Protein AF-A0A1D6MPK9-F1 (afdb_monomer_lite)

InterPro domains:
  IPR039524 GPI ethanolamine phosphate transferase 3 [PTHR23071] (1-180)

Structure (mmCIF, N/CA/C/O backbone):
data_AF-A0A1D6MPK9-F1
#
_entry.id   AF-A0A1D6MPK9-F1
#
loop_
_atom_site.group_PDB
_atom_site.id
_atom_site.type_symbol
_atom_site.label_atom_id
_atom_site.label_alt_id
_atom_site.label_comp_id
_atom_site.label_asym_id
_atom_site.label_entity_id
_atom_site.label_seq_id
_atom_site.pdbx_PDB_ins_code
_atom_site.Cartn_x
_atom_site.Cartn_y
_atom_site.Cartn_z
_atom_site.occupancy
_atom_site.B_iso_or_equiv
_atom_site.auth_seq_id
_atom_site.auth_comp_id
_atom_site.auth_asym_id
_atom_site.auth_atom_id
_atom_site.pdbx_PDB_model_num
ATOM 1 N N . MET A 1 1 ? -5.244 14.733 10.175 1.00 61.41 1 MET A N 1
ATOM 2 C CA . MET A 1 1 ? -5.428 13.400 9.556 1.00 61.41 1 MET A CA 1
ATOM 3 C C . MET A 1 1 ? -4.307 13.172 8.555 1.00 61.41 1 MET A C 1
ATOM 5 O O . MET A 1 1 ? -3.978 14.115 7.845 1.00 61.41 1 MET A O 1
ATOM 9 N N . GLN A 1 2 ? -3.682 11.992 8.528 1.00 78.06 2 GLN A N 1
ATOM 10 C CA . GLN A 1 2 ? -2.657 11.690 7.521 1.00 78.06 2 GLN A CA 1
ATOM 11 C C . GLN A 1 2 ? -3.339 11.287 6.203 1.00 78.06 2 GLN A C 1
ATOM 13 O O . GLN A 1 2 ? -4.407 10.686 6.231 1.00 78.06 2 GLN A O 1
ATOM 18 N N . GLN A 1 3 ? -2.743 11.601 5.047 1.00 82.75 3 GLN A N 1
ATOM 19 C CA . GLN A 1 3 ? -3.359 11.330 3.733 1.00 82.75 3 GLN A CA 1
ATOM 20 C C . GLN A 1 3 ? -3.691 9.840 3.517 1.00 82.75 3 GLN A C 1
ATOM 22 O O . GLN A 1 3 ? -4.719 9.509 2.936 1.00 82.75 3 GLN A O 1
ATOM 27 N N . LEU A 1 4 ? -2.855 8.944 4.043 1.00 87.94 4 LEU A N 1
ATOM 28 C CA . LEU A 1 4 ? -3.045 7.487 4.014 1.00 87.94 4 LEU A CA 1
ATOM 29 C C . LEU A 1 4 ? -4.292 7.011 4.780 1.00 87.94 4 LEU A C 1
ATOM 31 O O . LEU A 1 4 ? -4.866 5.993 4.408 1.00 87.94 4 LEU A O 1
ATOM 35 N N . ASP A 1 5 ? -4.746 7.747 5.797 1.00 92.00 5 ASP A N 1
ATOM 36 C CA . ASP A 1 5 ? -5.901 7.362 6.624 1.00 92.00 5 ASP A CA 1
ATOM 37 C C . ASP A 1 5 ? -7.235 7.570 5.887 1.00 92.00 5 ASP A C 1
ATOM 39 O O . ASP A 1 5 ? -8.275 7.054 6.303 1.00 92.00 5 ASP A O 1
ATOM 43 N N . PHE A 1 6 ? -7.231 8.353 4.802 1.00 92.25 6 PHE A N 1
ATOM 44 C CA . PHE A 1 6 ? -8.447 8.804 4.125 1.00 92.25 6 PHE A CA 1
ATOM 45 C C . PHE A 1 6 ? -9.256 7.645 3.547 1.00 92.25 6 PHE A C 1
ATOM 47 O O . PHE A 1 6 ? -10.435 7.496 3.869 1.00 92.25 6 PHE A O 1
ATOM 54 N N . ALA A 1 7 ? -8.617 6.804 2.734 1.00 93.06 7 ALA A N 1
ATOM 55 C CA . ALA A 1 7 ? -9.296 5.723 2.030 1.00 93.06 7 ALA A CA 1
ATOM 56 C C . ALA A 1 7 ? -9.914 4.708 3.002 1.00 93.06 7 ALA A C 1
ATOM 58 O O . ALA A 1 7 ? -11.079 4.340 2.847 1.00 93.06 7 ALA A O 1
ATOM 59 N N . VAL A 1 8 ? -9.167 4.305 4.037 1.00 94.12 8 VAL A N 1
ATOM 60 C CA . VAL A 1 8 ? -9.653 3.367 5.061 1.00 94.12 8 VAL A CA 1
ATOM 61 C C . VAL A 1 8 ? -10.798 3.980 5.863 1.00 94.12 8 VAL A C 1
ATOM 63 O O . VAL A 1 8 ? -11.823 3.334 6.056 1.00 94.12 8 VAL A O 1
ATOM 66 N N . THR A 1 9 ? -10.671 5.244 6.278 1.00 94.12 9 THR A N 1
ATOM 67 C CA . THR A 1 9 ? -11.715 5.919 7.065 1.00 94.12 9 THR A CA 1
ATOM 68 C C . THR A 1 9 ? -13.019 6.028 6.283 1.00 94.12 9 THR A C 1
ATOM 70 O O . THR A 1 9 ? -14.068 5.660 6.797 1.00 94.12 9 THR A O 1
ATOM 73 N N . ILE A 1 10 ? -12.973 6.475 5.025 1.00 93.94 10 ILE A N 1
ATOM 74 C CA . ILE A 1 10 ? -14.173 6.565 4.182 1.00 93.94 10 ILE A CA 1
ATOM 75 C C . ILE A 1 10 ? -14.770 5.180 3.920 1.00 93.94 10 ILE A C 1
ATOM 77 O O . ILE A 1 10 ? -15.987 5.027 3.942 1.00 93.94 10 ILE A O 1
ATOM 81 N N . SER A 1 11 ? -13.934 4.159 3.736 1.00 94.06 11 SER A N 1
ATOM 82 C CA . SER A 1 11 ? -14.416 2.790 3.539 1.00 94.06 11 SER A CA 1
ATOM 83 C C . SER A 1 11 ? -15.158 2.262 4.770 1.00 94.06 11 SER A C 1
ATOM 85 O O . SER A 1 11 ? -16.242 1.701 4.629 1.00 94.06 11 SER A O 1
ATOM 87 N N . ALA A 1 12 ? -14.634 2.530 5.974 1.00 92.94 12 ALA A N 1
ATOM 88 C CA . ALA A 1 12 ? -15.299 2.194 7.234 1.00 92.94 12 ALA A CA 1
ATOM 89 C C . ALA A 1 12 ? -16.645 2.921 7.379 1.00 92.94 12 ALA A C 1
ATOM 91 O O . ALA A 1 12 ? -17.632 2.316 7.785 1.00 92.94 12 ALA A O 1
ATOM 92 N N . LEU A 1 13 ? -16.697 4.203 7.006 1.00 91.69 13 LEU A N 1
ATOM 93 C CA . LEU A 1 13 ? -17.911 5.023 7.061 1.00 91.69 13 LEU A CA 1
ATOM 94 C C . LEU A 1 13 ? -18.997 4.564 6.080 1.00 91.69 13 LEU A C 1
ATOM 96 O O . LEU A 1 13 ? -20.182 4.652 6.386 1.00 91.69 13 LEU A O 1
ATOM 100 N N . LEU A 1 14 ? -18.597 4.088 4.901 1.00 91.94 14 LEU A N 1
ATOM 101 C CA . LEU A 1 14 ? -19.507 3.597 3.866 1.00 91.94 14 LEU A CA 1
ATOM 102 C C . LEU A 1 14 ? -19.867 2.111 4.032 1.00 91.94 14 LEU A C 1
ATOM 104 O O . LEU A 1 14 ? -20.702 1.611 3.282 1.00 91.94 14 LEU A O 1
ATOM 108 N N . GLY A 1 15 ? -19.238 1.399 4.973 1.00 89.38 15 GLY A N 1
ATOM 109 C CA . GLY A 1 15 ? -19.436 -0.041 5.161 1.00 89.38 15 GLY A CA 1
ATOM 110 C C . GLY A 1 15 ? -18.925 -0.892 3.993 1.00 89.38 15 GLY A C 1
ATOM 111 O O . GLY A 1 15 ? -19.448 -1.977 3.750 1.00 89.38 15 GLY A O 1
ATOM 112 N N . ILE A 1 16 ? -17.928 -0.402 3.249 1.00 93.75 16 ILE A N 1
ATOM 113 C CA . ILE A 1 16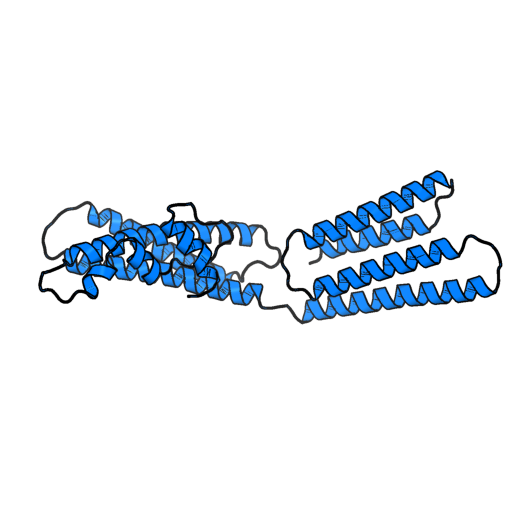 ? -17.320 -1.118 2.118 1.00 93.75 16 ILE A CA 1
ATOM 114 C C . ILE A 1 16 ? -15.974 -1.742 2.523 1.00 93.75 16 ILE A C 1
ATOM 116 O O . ILE A 1 16 ? -15.322 -1.252 3.449 1.00 93.75 16 ILE A O 1
ATOM 120 N N . PRO A 1 17 ? -15.511 -2.803 1.834 1.00 92.88 17 PRO A N 1
ATOM 121 C CA . PRO A 1 17 ? -14.218 -3.417 2.124 1.00 92.88 17 PRO A CA 1
ATOM 122 C C . PRO A 1 17 ? -13.045 -2.439 1.984 1.00 92.88 17 PRO A C 1
ATOM 124 O O . PRO A 1 17 ? -13.020 -1.609 1.072 1.00 92.88 17 PRO A O 1
ATOM 127 N N . PHE A 1 18 ? -12.032 -2.580 2.845 1.00 95.31 18 PHE A N 1
ATOM 128 C CA . PHE A 1 18 ? -10.834 -1.744 2.783 1.00 95.31 18 PHE A CA 1
ATOM 129 C C . PHE A 1 18 ? -10.030 -1.985 1.492 1.00 95.31 18 PHE A C 1
ATOM 131 O O . PHE A 1 18 ? -9.738 -3.139 1.160 1.00 95.31 18 PHE A O 1
ATOM 138 N N . PRO A 1 19 ? -9.627 -0.924 0.762 1.00 93.12 19 PRO A N 1
ATOM 139 C CA . PRO A 1 19 ? -8.850 -1.061 -0.467 1.00 93.12 19 PRO A CA 1
ATOM 140 C C . PRO A 1 19 ? -7.515 -1.754 -0.206 1.00 93.12 19 PRO A C 1
ATOM 142 O O . PRO A 1 19 ? -6.775 -1.319 0.665 1.00 93.12 19 PRO A O 1
ATOM 145 N N . PHE A 1 20 ? -7.163 -2.781 -0.984 1.00 89.25 20 PHE A N 1
ATOM 146 C CA . PHE A 1 20 ? -5.995 -3.646 -0.734 1.00 89.25 20 PHE A CA 1
ATOM 147 C C . PHE A 1 20 ? -4.646 -2.917 -0.556 1.00 89.25 20 PHE A C 1
ATOM 149 O O . PHE A 1 20 ? -3.828 -3.343 0.244 1.00 89.25 20 PHE A O 1
ATOM 156 N N . GLY A 1 21 ? -4.400 -1.821 -1.277 1.00 86.75 21 GLY A N 1
ATOM 157 C CA . GLY A 1 21 ? -3.149 -1.055 -1.161 1.00 86.75 21 GLY A CA 1
ATOM 158 C C . GLY A 1 21 ? -3.137 -0.016 -0.037 1.00 86.75 21 GLY A C 1
ATOM 159 O O . GLY A 1 21 ? -2.195 0.766 0.063 1.00 86.75 21 GLY A O 1
ATOM 160 N N . SER A 1 22 ? -4.202 0.071 0.763 1.00 90.88 22 SER A N 1
ATOM 161 C CA . SER A 1 22 ? -4.277 1.039 1.849 1.00 90.88 22 SER A CA 1
ATOM 162 C C . SER A 1 22 ? -3.575 0.504 3.092 1.00 90.88 22 SER A C 1
ATOM 164 O O . SER A 1 22 ? -3.836 -0.617 3.508 1.00 90.88 22 SER A O 1
ATOM 166 N N . ILE A 1 23 ? -2.698 1.324 3.671 1.00 91.69 23 ILE A N 1
ATOM 167 C CA . ILE A 1 23 ? -1.927 1.018 4.889 1.00 91.69 23 ILE A CA 1
ATOM 168 C C . ILE A 1 23 ? -2.231 2.002 6.030 1.00 91.69 23 ILE A C 1
ATOM 170 O O . ILE A 1 23 ? -1.483 2.107 7.001 1.00 91.69 23 ILE A O 1
ATOM 174 N N . GLY A 1 24 ? -3.277 2.811 5.852 1.00 91.94 24 GLY A N 1
ATOM 175 C CA . GLY A 1 24 ? -3.699 3.816 6.817 1.00 91.94 24 GLY A CA 1
ATOM 176 C C . GLY A 1 24 ? -4.493 3.225 7.974 1.00 91.94 24 GLY A C 1
ATOM 177 O O . GLY A 1 24 ? -4.858 2.048 7.991 1.00 91.94 24 GLY A O 1
ATOM 178 N N . ARG A 1 25 ? -4.815 4.076 8.945 1.00 94.25 25 ARG A N 1
ATOM 179 C CA . ARG A 1 25 ? -5.723 3.721 10.040 1.00 94.25 25 ARG A CA 1
ATOM 180 C C . ARG A 1 25 ? -7.042 4.465 9.923 1.00 94.25 25 ARG A C 1
ATOM 182 O O . ARG A 1 25 ? -7.089 5.587 9.422 1.00 94.25 25 ARG A O 1
ATOM 189 N N . VAL A 1 26 ? -8.115 3.853 10.414 1.00 94.25 26 VAL A N 1
ATOM 190 C CA . VAL A 1 26 ? -9.398 4.548 10.553 1.00 94.25 26 VAL A CA 1
ATOM 191 C C . VAL A 1 26 ? -9.223 5.680 11.561 1.00 94.25 26 VAL A C 1
ATOM 193 O O . VAL A 1 26 ? -8.637 5.490 12.622 1.00 94.25 26 VAL A O 1
ATOM 196 N N . ASN A 1 27 ? -9.687 6.878 11.218 1.00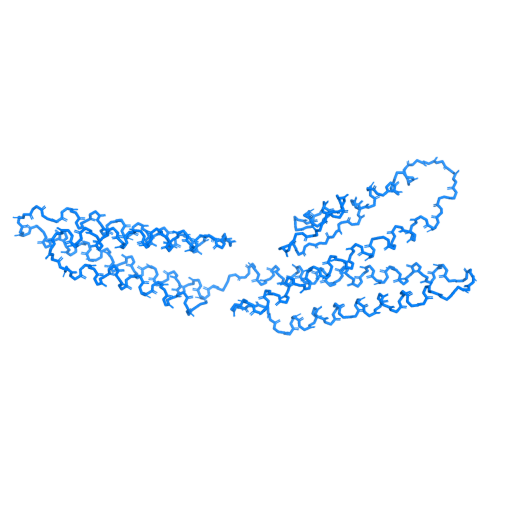 92.62 27 ASN A N 1
ATOM 197 C CA . ASN A 1 27 ? -9.635 8.010 12.132 1.00 92.62 27 ASN A CA 1
ATOM 198 C C . ASN A 1 27 ? -10.757 7.884 13.187 1.00 92.62 27 ASN A C 1
ATOM 200 O O . ASN A 1 27 ? -11.931 7.886 12.800 1.00 92.62 27 ASN A O 1
ATOM 204 N N . PRO A 1 28 ? -10.430 7.833 14.493 1.00 89.62 28 PRO A N 1
ATOM 205 C CA . PRO A 1 28 ? -11.422 7.646 15.550 1.00 89.62 28 PRO A CA 1
ATOM 206 C C . PRO A 1 28 ? -12.417 8.808 15.643 1.00 89.62 28 PRO A C 1
ATOM 208 O O . PRO A 1 28 ? -13.601 8.572 15.859 1.00 89.62 28 PRO A O 1
ATOM 211 N N . GLU A 1 29 ? -11.979 10.052 15.425 1.00 87.56 29 GLU A N 1
ATOM 212 C CA . GLU A 1 29 ? -12.843 11.238 15.516 1.00 87.56 29 GLU A CA 1
ATOM 213 C C . GLU A 1 29 ? -13.891 11.248 14.398 1.00 87.56 29 GLU A C 1
ATOM 215 O O . GLU A 1 29 ? -15.078 11.463 14.640 1.00 87.56 29 GLU A O 1
ATOM 220 N N . LEU A 1 30 ? -13.467 10.961 13.162 1.00 88.06 30 LEU A N 1
ATOM 221 C CA . LEU A 1 30 ? -14.376 10.893 12.013 1.00 88.06 30 LEU A CA 1
ATOM 222 C C . LEU A 1 30 ? -15.337 9.707 12.124 1.00 88.06 30 LEU A C 1
ATOM 224 O O . LEU A 1 30 ? -16.516 9.837 11.799 1.00 88.06 30 LEU A O 1
ATOM 228 N N . TYR A 1 31 ? -14.852 8.569 12.619 1.00 88.00 31 TYR A N 1
ATOM 229 C CA . TYR A 1 31 ? -15.695 7.406 12.860 1.00 88.00 31 TYR A CA 1
ATOM 230 C C . TYR A 1 31 ? -16.736 7.682 13.959 1.00 88.00 31 TYR A C 1
ATOM 232 O O . TYR A 1 31 ? -17.916 7.379 13.778 1.00 88.00 31 TYR A O 1
ATOM 240 N N . ALA A 1 32 ? -16.353 8.354 15.051 1.00 86.19 32 ALA A N 1
ATOM 241 C CA . ALA A 1 32 ? -17.271 8.778 16.112 1.00 86.19 32 ALA A CA 1
ATOM 242 C C . ALA A 1 32 ? -18.358 9.751 15.626 1.00 86.19 32 ALA A C 1
ATOM 244 O O . ALA A 1 32 ? -19.516 9.634 16.032 1.00 86.19 32 ALA A O 1
ATOM 245 N N . LEU A 1 33 ? -18.030 10.671 14.710 1.00 82.88 33 LEU A N 1
ATOM 246 C CA . LEU A 1 33 ? -19.021 11.580 14.118 1.00 82.88 33 LEU A CA 1
ATOM 247 C C . LEU A 1 33 ? -20.133 10.832 13.371 1.00 82.88 33 LEU A C 1
ATOM 249 O O . LEU A 1 33 ? -21.290 11.242 13.429 1.00 82.88 33 LEU A O 1
ATOM 253 N N . SER A 1 34 ? -19.800 9.730 12.701 1.00 76.00 34 SER A N 1
ATOM 254 C CA . SER A 1 34 ? -20.767 8.953 11.915 1.00 76.00 34 SER A CA 1
ATOM 255 C C . SER A 1 34 ? -21.744 8.135 12.750 1.00 76.00 34 SER A C 1
ATOM 257 O O . SER A 1 34 ? -22.883 7.928 12.345 1.00 76.00 34 SER A O 1
ATOM 259 N N . ILE A 1 35 ? -21.317 7.720 13.943 1.00 68.50 35 ILE A N 1
ATOM 260 C CA . ILE A 1 35 ? -22.132 6.923 14.867 1.00 68.50 35 ILE A CA 1
ATOM 261 C C . ILE A 1 35 ? -23.062 7.838 15.693 1.00 68.50 35 ILE A C 1
ATOM 263 O O . ILE A 1 35 ? -23.902 7.365 16.450 1.00 68.50 35 ILE A O 1
ATOM 267 N N . GLY A 1 36 ? -22.968 9.164 15.522 1.00 60.88 36 GLY A N 1
ATOM 268 C CA . GLY A 1 36 ? -23.821 10.137 16.208 1.00 60.88 36 GLY A CA 1
ATOM 269 C C . GLY A 1 36 ? -23.459 10.362 17.680 1.00 60.88 36 GLY A C 1
ATOM 270 O O . GLY A 1 36 ? -24.113 11.162 18.347 1.00 60.88 36 GLY A O 1
ATOM 271 N N . THR A 1 37 ? -22.394 9.730 18.186 1.00 56.81 37 THR A N 1
ATOM 272 C CA . THR A 1 37 ? -21.974 9.817 19.596 1.00 56.81 37 THR A CA 1
ATOM 273 C C . THR A 1 37 ? -21.426 11.200 19.966 1.00 56.81 37 THR A C 1
ATOM 275 O O . THR A 1 37 ? -21.648 11.679 21.076 1.00 56.81 37 THR A O 1
ATOM 278 N N . TRP A 1 38 ? -20.793 11.914 19.025 1.00 48.16 38 TRP A N 1
ATOM 279 C CA . TRP A 1 38 ? -20.211 13.244 19.278 1.00 48.16 38 TRP A CA 1
ATOM 280 C C . TRP A 1 38 ? -21.251 14.367 19.471 1.00 48.16 38 TRP A C 1
ATOM 282 O O . TRP A 1 38 ? -20.975 15.381 20.116 1.00 48.16 38 TRP A O 1
ATOM 292 N N . VAL A 1 39 ? -22.464 14.219 18.923 1.00 45.78 39 VAL A N 1
ATOM 293 C CA . VAL A 1 39 ? -23.503 15.271 18.968 1.00 45.78 39 VAL A CA 1
ATOM 294 C C . VAL A 1 39 ? -24.038 15.490 20.389 1.00 45.78 39 VAL A C 1
ATOM 296 O O . VAL A 1 39 ? -24.446 16.606 20.722 1.00 45.78 39 VAL A O 1
ATOM 299 N N . ASN A 1 40 ? -23.961 14.480 21.258 1.00 47.38 40 ASN A N 1
ATOM 300 C CA . ASN A 1 40 ? -24.426 14.583 22.642 1.00 47.38 40 ASN A CA 1
ATOM 301 C C . ASN A 1 40 ? -23.453 15.331 23.564 1.00 47.38 40 ASN A C 1
ATOM 303 O O . ASN A 1 40 ? -23.883 15.886 24.570 1.00 47.38 40 ASN A O 1
ATOM 307 N N . GLN A 1 41 ? -22.171 15.451 23.207 1.00 46.06 41 GLN A N 1
ATOM 308 C CA . GLN A 1 41 ? -21.186 16.107 24.075 1.00 46.06 41 GLN A CA 1
ATOM 309 C C . GLN A 1 41 ? -21.226 17.645 24.004 1.00 46.06 41 GLN A C 1
ATOM 311 O O . GLN A 1 41 ? -20.725 18.320 24.900 1.00 46.06 41 GLN A O 1
ATOM 316 N N . ARG A 1 42 ? -21.837 18.230 22.959 1.00 44.66 42 ARG A N 1
ATOM 317 C CA . ARG A 1 42 ? -21.867 19.693 22.748 1.00 44.66 42 ARG A CA 1
ATOM 318 C C . ARG A 1 42 ? -23.199 20.361 23.127 1.00 44.66 42 ARG A C 1
ATOM 320 O O . ARG A 1 42 ? -23.278 21.588 23.127 1.00 44.66 42 ARG A O 1
ATOM 327 N N . ARG A 1 43 ? -24.244 19.596 23.466 1.00 40.56 43 ARG A N 1
ATOM 328 C CA . ARG A 1 43 ? -25.538 20.133 23.921 1.00 40.56 43 ARG A CA 1
ATOM 329 C C . ARG A 1 43 ? -25.630 19.979 25.439 1.00 40.56 43 ARG A C 1
ATOM 331 O O . ARG A 1 43 ? -25.954 18.913 25.942 1.00 40.56 43 ARG A O 1
ATOM 338 N N . GLY A 1 44 ? -25.290 21.052 26.155 1.00 44.31 44 GLY A N 1
ATOM 339 C CA . GLY A 1 44 ? -25.309 21.137 27.617 1.00 44.31 44 GLY A CA 1
ATOM 340 C C . GLY A 1 44 ? -26.715 21.050 28.211 1.00 44.31 44 GLY A C 1
ATOM 341 O O . GLY A 1 44 ? -27.261 22.047 28.671 1.00 44.31 44 GLY A O 1
ATOM 342 N N . THR A 1 45 ? -27.296 19.855 28.205 1.00 38.69 45 THR A N 1
ATOM 343 C CA . THR A 1 45 ? -28.542 19.539 28.903 1.00 38.69 45 THR A CA 1
ATOM 344 C C . THR A 1 45 ? -28.386 18.208 29.621 1.00 38.69 45 THR A C 1
ATOM 346 O O . THR A 1 45 ? -28.500 17.146 29.025 1.00 38.69 45 THR A O 1
ATOM 349 N N . ASN A 1 46 ? -28.078 18.323 30.908 1.00 53.88 46 ASN A N 1
ATOM 350 C CA . ASN A 1 46 ? -28.288 17.398 32.019 1.00 53.88 46 ASN A CA 1
ATOM 351 C C . ASN A 1 46 ? -29.059 16.109 31.655 1.00 53.88 46 ASN A C 1
ATOM 353 O O . ASN A 1 46 ? -30.287 16.103 31.680 1.00 53.88 46 ASN A O 1
ATOM 357 N N . ALA A 1 47 ? -28.352 15.015 31.386 1.00 39.78 47 ALA A N 1
ATOM 358 C CA . ALA A 1 47 ? -28.838 13.646 31.561 1.00 39.78 47 ALA A CA 1
ATOM 359 C C . ALA A 1 47 ? -27.652 12.692 31.399 1.00 39.78 47 ALA A C 1
ATOM 361 O O . ALA A 1 47 ? -26.777 12.922 30.571 1.00 39.78 47 ALA A O 1
ATOM 362 N N . CYS A 1 48 ? -27.612 11.631 32.194 1.00 45.72 48 CYS A N 1
ATOM 363 C CA . CYS A 1 48 ? -26.639 10.553 32.107 1.00 45.72 48 CYS A CA 1
ATOM 364 C C . CYS A 1 48 ? -26.683 9.861 30.725 1.00 45.72 48 CYS A C 1
ATOM 366 O O . CYS A 1 48 ? -27.336 8.837 30.571 1.00 45.72 48 CYS A O 1
ATOM 368 N N . THR A 1 49 ? -25.998 10.401 29.718 1.00 50.12 49 THR A N 1
ATOM 369 C CA . THR A 1 49 ? -25.570 9.668 28.512 1.00 50.12 49 THR A CA 1
ATOM 370 C C . THR A 1 49 ? -24.254 8.963 28.857 1.00 50.12 49 THR A C 1
ATOM 372 O O . THR A 1 49 ? -23.186 9.549 28.712 1.00 50.12 49 THR A O 1
ATOM 375 N N . SER A 1 50 ? -24.315 7.985 29.763 1.00 57.25 50 SER A N 1
ATOM 376 C CA . SER A 1 50 ? -24.411 6.539 29.509 1.00 57.25 50 SER A CA 1
ATOM 377 C C . SER A 1 50 ? -23.056 5.998 29.035 1.00 57.25 50 SER A C 1
ATOM 379 O O . SER A 1 50 ? -22.716 5.996 27.859 1.00 57.25 50 SER A O 1
ATOM 381 N N . GLN A 1 51 ? -22.240 5.590 30.012 1.00 60.53 51 GLN A N 1
ATOM 382 C CA . GLN A 1 51 ? -20.996 4.826 29.845 1.00 60.53 51 GLN A CA 1
ATOM 383 C C . GLN A 1 51 ? -21.138 3.702 28.792 1.00 60.53 51 GLN A C 1
ATOM 385 O O . GLN A 1 51 ? -20.197 3.404 28.059 1.00 60.53 51 GLN A O 1
ATOM 390 N N . ASP A 1 52 ? -22.348 3.154 28.670 1.00 66.56 52 ASP A N 1
ATOM 391 C CA . ASP A 1 52 ? -22.731 2.113 27.721 1.00 66.56 52 ASP A CA 1
ATOM 392 C C . ASP A 1 52 ? -22.609 2.556 26.245 1.00 66.56 52 ASP A C 1
ATOM 394 O O . ASP A 1 52 ? -22.213 1.748 25.406 1.00 66.56 52 ASP A O 1
ATOM 398 N N . ASP A 1 53 ? -22.854 3.831 25.908 1.00 75.56 53 ASP A N 1
ATOM 399 C CA . ASP A 1 53 ? -22.701 4.345 24.533 1.00 75.56 53 ASP A CA 1
ATOM 400 C C . ASP A 1 53 ? -21.226 4.450 24.114 1.00 75.56 53 ASP A C 1
ATOM 402 O O . ASP A 1 53 ? -20.877 4.214 22.952 1.00 75.56 53 ASP A O 1
ATOM 406 N N . LEU A 1 54 ? -20.347 4.792 25.064 1.00 77.56 54 LEU A N 1
ATOM 407 C CA . LEU A 1 54 ? -18.904 4.859 24.835 1.00 77.56 54 LEU A CA 1
ATOM 408 C C . LEU A 1 54 ? -18.322 3.454 24.666 1.00 77.56 54 LEU A C 1
ATOM 410 O O . LEU A 1 54 ? -17.578 3.219 23.716 1.00 77.56 54 LEU A O 1
ATOM 414 N N . GLU A 1 55 ? -18.695 2.513 25.534 1.00 77.75 55 GLU A N 1
ATOM 415 C CA . GLU A 1 55 ? -18.280 1.110 25.425 1.00 77.75 55 GLU A CA 1
ATOM 416 C C . GLU A 1 55 ? -18.779 0.475 24.118 1.00 77.75 55 GLU A C 1
ATOM 418 O O . GLU A 1 55 ? -18.013 -0.199 23.425 1.00 77.75 55 GLU A O 1
ATOM 423 N N . ALA A 1 56 ? -20.025 0.751 23.716 1.00 80.88 56 ALA A N 1
ATOM 424 C CA . ALA A 1 56 ? -20.572 0.294 22.439 1.00 80.88 56 ALA A CA 1
ATOM 425 C C . ALA A 1 56 ? -19.818 0.882 21.235 1.00 80.88 56 ALA A C 1
ATOM 427 O O . ALA A 1 56 ? -19.548 0.173 20.260 1.00 80.88 56 ALA A O 1
ATOM 428 N N . TRP A 1 57 ? -19.447 2.165 21.294 1.00 86.00 57 TRP A N 1
ATOM 429 C CA . TRP A 1 57 ? -18.612 2.789 20.269 1.00 86.00 57 TRP A CA 1
ATOM 430 C C . TRP A 1 57 ? -17.215 2.157 20.215 1.00 86.00 57 TRP A C 1
ATOM 432 O O . TRP A 1 57 ? -16.754 1.810 19.126 1.00 86.00 57 TRP A O 1
ATOM 442 N N . MET A 1 58 ? -16.567 1.955 21.368 1.00 85.56 58 MET A N 1
ATOM 443 C CA . MET A 1 58 ? -15.240 1.336 21.464 1.00 85.56 58 MET A CA 1
ATOM 444 C C . MET A 1 58 ? -15.246 -0.087 20.903 1.00 85.56 58 MET A C 1
ATOM 446 O O . MET A 1 58 ? -14.352 -0.432 20.134 1.00 85.56 58 MET A O 1
ATOM 450 N N . GLY A 1 59 ? -16.275 -0.882 21.209 1.00 84.31 59 GLY A N 1
ATOM 451 C CA . GLY A 1 59 ? -16.448 -2.225 20.650 1.00 84.31 59 GLY A CA 1
ATOM 452 C C . GLY A 1 59 ? -16.531 -2.211 19.122 1.00 84.31 59 GLY A C 1
ATOM 453 O O . GLY A 1 59 ? -15.730 -2.857 18.450 1.00 84.31 59 GLY A O 1
ATOM 454 N N . ARG A 1 60 ? -17.421 -1.384 18.556 1.00 88.06 60 ARG A N 1
ATOM 455 C CA . ARG A 1 60 ? -17.557 -1.238 17.093 1.00 88.06 60 ARG A CA 1
ATOM 456 C C . ARG A 1 60 ? -16.285 -0.721 16.433 1.00 88.06 60 ARG A C 1
ATOM 458 O O . ARG A 1 60 ? -15.971 -1.089 15.305 1.00 88.06 60 ARG A O 1
ATOM 465 N N . TYR A 1 61 ? -15.571 0.180 17.098 1.00 90.69 61 TYR A N 1
ATOM 466 C CA . TYR A 1 61 ? -14.321 0.712 16.580 1.00 90.69 61 TYR A CA 1
ATOM 467 C C . TYR A 1 61 ? -13.203 -0.340 16.608 1.00 90.69 61 TYR A C 1
ATOM 469 O O . TYR A 1 61 ? -12.457 -0.454 15.636 1.00 90.69 61 TYR A O 1
ATOM 477 N N . ALA A 1 62 ? -13.128 -1.158 17.661 1.00 90.38 62 ALA A N 1
ATOM 478 C CA . ALA A 1 62 ? -12.190 -2.274 17.755 1.00 90.38 62 ALA A CA 1
ATOM 479 C C . ALA A 1 62 ? -12.433 -3.330 16.661 1.00 90.38 62 ALA A C 1
ATOM 481 O O . ALA A 1 62 ? -11.474 -3.782 16.038 1.00 90.38 62 ALA A O 1
ATOM 482 N N . GLU A 1 63 ? -13.693 -3.657 16.351 1.00 89.94 63 GLU A N 1
ATOM 483 C CA . GLU A 1 63 ? -14.049 -4.550 15.234 1.00 89.94 63 GLU A CA 1
ATOM 484 C C . GLU A 1 63 ? -13.548 -4.007 13.888 1.00 89.94 63 GLU A C 1
ATOM 486 O O . GLU A 1 63 ? -12.909 -4.715 13.105 1.00 89.94 63 GLU A O 1
ATOM 491 N N . VAL A 1 64 ? -13.787 -2.719 13.632 1.00 93.25 64 VAL A N 1
ATOM 492 C CA . VAL A 1 64 ? -13.325 -2.040 12.417 1.00 93.25 64 VAL A CA 1
ATOM 493 C C . VAL A 1 64 ? -11.797 -2.032 12.329 1.00 93.25 64 VAL A C 1
ATOM 495 O O . VAL A 1 64 ? -11.239 -2.295 11.259 1.00 93.25 64 VAL A O 1
ATOM 498 N N . LEU A 1 65 ? -11.105 -1.780 13.443 1.00 93.69 65 LEU A N 1
ATOM 499 C CA . LEU A 1 65 ? -9.646 -1.849 13.504 1.00 93.69 65 LEU A CA 1
ATOM 500 C C . LEU A 1 65 ? -9.121 -3.270 13.284 1.00 93.69 65 LEU A C 1
ATOM 502 O O . LEU A 1 65 ? -8.119 -3.420 12.589 1.00 93.69 65 LEU A O 1
ATOM 506 N N . CYS A 1 66 ? -9.798 -4.302 13.791 1.00 93.31 66 CYS A N 1
ATOM 507 C CA . CYS A 1 66 ? -9.444 -5.699 13.540 1.00 93.31 66 CYS A CA 1
ATOM 508 C C . CYS A 1 66 ? -9.471 -6.013 12.036 1.00 93.31 66 CYS A C 1
ATOM 510 O O . CYS A 1 66 ? -8.498 -6.540 11.489 1.00 93.31 66 CYS A O 1
ATOM 512 N N . VAL A 1 67 ? -10.549 -5.637 11.337 1.00 93.31 67 VAL A N 1
ATOM 513 C CA . VAL A 1 67 ? -10.665 -5.834 9.880 1.00 93.31 67 VAL A CA 1
ATOM 514 C C . VAL A 1 67 ? -9.596 -5.036 9.126 1.00 93.31 67 VAL A C 1
ATOM 516 O O . VAL A 1 67 ? -9.020 -5.538 8.158 1.00 93.31 67 VAL A O 1
ATOM 519 N N . ASN A 1 68 ? -9.285 -3.820 9.585 1.00 95.62 68 ASN A N 1
ATOM 520 C CA . ASN A 1 68 ? -8.237 -2.995 8.991 1.00 95.62 68 ASN A CA 1
ATOM 521 C C . ASN A 1 68 ? -6.860 -3.658 9.140 1.00 95.62 68 ASN A C 1
ATOM 523 O O . ASN A 1 68 ? -6.153 -3.858 8.157 1.00 95.62 68 ASN A O 1
ATOM 527 N N . CYS A 1 69 ? -6.512 -4.091 10.354 1.00 95.31 69 CYS A N 1
ATOM 528 C CA . CYS A 1 69 ? -5.245 -4.767 10.623 1.00 95.31 69 CYS A CA 1
ATOM 529 C C . CYS A 1 69 ? -5.102 -6.052 9.807 1.00 95.31 69 CYS A C 1
ATOM 531 O O . CYS A 1 69 ? -4.026 -6.325 9.281 1.00 95.31 69 CYS A O 1
ATOM 533 N N . TRP A 1 70 ? -6.184 -6.819 9.651 1.00 94.44 70 TRP A N 1
ATOM 534 C CA . TRP A 1 70 ? -6.185 -8.020 8.820 1.00 94.44 70 TRP A CA 1
ATOM 535 C C . TRP A 1 70 ? -5.924 -7.719 7.339 1.00 94.44 70 TRP A C 1
ATOM 537 O O . TRP A 1 70 ? -5.142 -8.417 6.691 1.00 94.44 70 TRP A O 1
ATOM 547 N N . GLN A 1 71 ? -6.540 -6.670 6.789 1.00 95.62 71 GLN A N 1
ATOM 548 C CA . GLN A 1 71 ? -6.268 -6.255 5.414 1.00 95.62 71 GLN A CA 1
ATOM 549 C C . GLN A 1 71 ? -4.799 -5.823 5.257 1.00 95.62 71 GLN A C 1
ATOM 551 O O . GLN A 1 71 ? -4.148 -6.249 4.299 1.00 95.62 71 GLN A O 1
ATOM 556 N N . VAL A 1 72 ? -4.257 -5.064 6.216 1.00 95.44 72 VAL A N 1
ATOM 557 C CA . VAL A 1 72 ? -2.872 -4.574 6.162 1.00 95.44 72 VAL A CA 1
ATOM 558 C C . VAL A 1 72 ? -1.898 -5.741 6.270 1.00 95.44 72 VAL A C 1
ATOM 560 O O . VAL A 1 72 ? -0.946 -5.826 5.502 1.00 95.44 72 VAL A O 1
ATOM 563 N N . LYS A 1 73 ? -2.175 -6.705 7.149 1.00 94.88 73 LYS A N 1
ATOM 564 C CA . LYS A 1 73 ? -1.425 -7.959 7.265 1.00 94.88 73 LYS A CA 1
ATOM 565 C C . LYS A 1 73 ? -1.375 -8.723 5.940 1.00 94.88 73 LYS A C 1
ATOM 567 O O . LYS A 1 73 ? -0.304 -9.153 5.526 1.00 94.88 73 LYS A O 1
ATOM 572 N N . ARG A 1 74 ? -2.503 -8.841 5.233 1.00 94.06 74 ARG A N 1
ATOM 573 C CA . ARG A 1 74 ? -2.535 -9.474 3.903 1.00 94.06 74 ARG A CA 1
ATOM 574 C C . ARG A 1 74 ? -1.702 -8.719 2.878 1.00 94.06 74 ARG A C 1
ATOM 576 O O . ARG A 1 74 ? -1.050 -9.347 2.047 1.00 94.06 74 ARG A O 1
ATOM 583 N N . TYR A 1 75 ? -1.749 -7.390 2.918 1.00 92.00 75 TYR A N 1
ATOM 584 C CA . TYR A 1 75 ? -0.909 -6.558 2.067 1.00 92.00 75 TYR A CA 1
ATOM 585 C C . TYR A 1 75 ? 0.578 -6.797 2.357 1.00 92.00 75 TYR A C 1
ATOM 587 O O . TYR A 1 75 ? 1.339 -7.037 1.424 1.00 92.00 75 TYR A O 1
ATOM 595 N N . ILE A 1 76 ? 0.971 -6.806 3.635 1.00 91.88 76 ILE A N 1
ATOM 596 C CA . ILE A 1 76 ? 2.338 -7.096 4.086 1.00 91.88 76 ILE A CA 1
ATOM 597 C C . ILE A 1 76 ? 2.807 -8.454 3.571 1.00 91.88 76 ILE A C 1
ATOM 599 O O . ILE A 1 76 ? 3.876 -8.536 2.971 1.00 91.88 76 ILE A O 1
ATOM 603 N N . ASP A 1 77 ? 2.014 -9.504 3.775 1.00 91.06 77 ASP A N 1
ATOM 604 C CA . ASP A 1 77 ? 2.382 -10.864 3.379 1.00 91.06 77 ASP A CA 1
ATOM 605 C C . ASP A 1 77 ? 2.606 -10.953 1.872 1.00 91.06 77 ASP A C 1
ATOM 607 O O . ASP A 1 77 ? 3.650 -11.421 1.422 1.00 91.06 77 ASP A O 1
ATOM 611 N N . GLN A 1 78 ? 1.665 -10.421 1.089 1.00 87.88 78 GLN A N 1
ATOM 612 C CA . GLN A 1 78 ? 1.786 -10.388 -0.362 1.00 87.88 78 GLN A CA 1
ATOM 613 C C . GLN A 1 78 ? 3.009 -9.577 -0.802 1.00 87.88 78 GLN A C 1
ATOM 615 O O . GLN A 1 78 ? 3.779 -10.044 -1.636 1.00 87.88 78 GLN A O 1
ATOM 620 N N . TYR A 1 79 ? 3.200 -8.382 -0.237 1.00 85.62 79 TYR A N 1
ATOM 621 C CA . TYR A 1 79 ? 4.313 -7.506 -0.582 1.00 85.62 79 TYR A CA 1
ATOM 622 C C . TYR A 1 79 ? 5.653 -8.157 -0.239 1.00 85.62 79 TYR A C 1
ATOM 624 O O . TYR A 1 79 ? 6.545 -8.166 -1.078 1.00 85.62 79 TYR A O 1
ATOM 632 N N . SER A 1 80 ? 5.792 -8.745 0.949 1.00 86.25 80 SER A N 1
ATOM 633 C CA . SER A 1 80 ? 7.017 -9.428 1.381 1.00 86.25 80 SER A CA 1
ATOM 634 C C . SER A 1 80 ? 7.350 -10.658 0.532 1.00 86.25 80 SER A C 1
ATOM 636 O O . SER A 1 80 ? 8.521 -10.917 0.282 1.00 86.25 80 SER A O 1
ATOM 638 N N . ALA A 1 81 ? 6.338 -11.380 0.038 1.00 82.62 81 ALA A N 1
ATOM 639 C CA . ALA A 1 81 ? 6.532 -12.562 -0.796 1.00 82.62 81 ALA A CA 1
ATOM 640 C C . ALA A 1 81 ? 6.916 -12.225 -2.246 1.00 82.62 81 ALA A C 1
ATOM 642 O O . ALA A 1 81 ? 7.592 -13.019 -2.898 1.00 82.62 81 ALA A O 1
ATOM 643 N N . THR A 1 82 ? 6.462 -11.083 -2.775 1.00 78.06 82 THR A N 1
ATOM 644 C CA . THR A 1 82 ? 6.680 -10.719 -4.187 1.00 78.06 82 THR A CA 1
ATOM 645 C C . THR A 1 82 ? 7.722 -9.632 -4.414 1.00 78.06 82 THR A C 1
ATOM 647 O O . THR A 1 82 ? 8.148 -9.444 -5.551 1.00 78.06 82 THR A O 1
ATOM 650 N N . SER A 1 83 ? 8.094 -8.871 -3.387 1.00 72.56 83 SER A N 1
ATOM 651 C CA . SER A 1 83 ? 9.021 -7.747 -3.546 1.00 72.56 83 SER A CA 1
ATOM 652 C C . SER A 1 83 ? 10.468 -8.212 -3.490 1.00 72.56 83 SER A C 1
ATOM 654 O O . SER A 1 83 ? 10.851 -8.940 -2.583 1.00 72.56 83 SER A O 1
ATOM 656 N N . VAL A 1 84 ? 11.280 -7.723 -4.428 1.00 60.91 84 VAL A N 1
ATOM 657 C CA . VAL A 1 84 ? 12.714 -8.045 -4.528 1.00 60.91 84 VAL A CA 1
ATOM 658 C C . VAL A 1 84 ? 13.515 -7.436 -3.368 1.00 60.91 84 VAL A C 1
ATOM 660 O O . VAL A 1 84 ? 14.385 -8.094 -2.811 1.00 60.91 84 VAL A O 1
ATOM 663 N N . ILE A 1 85 ? 13.181 -6.203 -2.968 1.00 69.25 85 ILE A N 1
ATOM 664 C CA . ILE A 1 85 ? 13.837 -5.477 -1.863 1.00 69.25 85 ILE A CA 1
ATOM 665 C C . ILE A 1 85 ? 13.143 -5.758 -0.517 1.00 69.25 85 ILE A C 1
ATOM 667 O O . ILE A 1 85 ? 13.797 -5.841 0.518 1.00 69.25 85 ILE A O 1
ATOM 671 N N . GLY A 1 86 ? 11.820 -5.965 -0.539 1.00 74.19 86 GLY A N 1
ATOM 672 C CA . GLY A 1 86 ? 11.031 -6.329 0.641 1.00 74.19 86 GLY A CA 1
ATOM 673 C C . GLY A 1 86 ? 11.104 -5.316 1.791 1.00 74.19 86 GLY A C 1
ATOM 674 O O . GLY A 1 86 ? 11.472 -4.158 1.609 1.00 74.19 86 GLY A O 1
ATOM 675 N N . PHE A 1 87 ? 10.695 -5.758 2.980 1.00 83.88 87 PHE A N 1
ATOM 676 C CA . PHE A 1 87 ? 10.934 -5.043 4.235 1.00 83.88 87 PHE A CA 1
ATOM 677 C C . PHE A 1 87 ? 12.085 -5.724 4.991 1.00 83.88 87 PHE A C 1
ATOM 679 O O . PHE A 1 87 ? 12.227 -6.946 4.869 1.00 83.88 87 PHE A O 1
ATOM 686 N N . PRO A 1 88 ? 12.870 -4.990 5.802 1.00 85.12 88 PRO A N 1
ATOM 687 C CA . PRO A 1 88 ? 13.884 -5.589 6.666 1.00 85.12 88 PRO A CA 1
ATOM 688 C C . PRO A 1 88 ? 13.272 -6.685 7.544 1.00 85.12 88 PRO A C 1
ATOM 690 O O . PRO A 1 88 ? 12.230 -6.480 8.169 1.00 85.12 88 PRO A O 1
ATOM 693 N N . SER A 1 89 ? 13.908 -7.859 7.584 1.00 84.44 89 SER A N 1
ATOM 694 C CA . SER A 1 89 ? 13.333 -9.036 8.254 1.00 84.44 89 SER A CA 1
ATOM 695 C C . SER A 1 89 ? 13.123 -8.841 9.762 1.00 84.44 89 SER A C 1
ATOM 697 O O . SER A 1 89 ? 12.114 -9.294 10.295 1.00 84.44 89 SER A O 1
ATOM 699 N N . GLU A 1 90 ? 14.020 -8.113 10.428 1.00 87.81 90 GLU A N 1
ATOM 700 C CA . GLU A 1 90 ? 13.960 -7.804 11.863 1.00 87.81 90 GLU A CA 1
ATOM 701 C C . GLU A 1 90 ? 12.768 -6.891 12.197 1.00 87.81 90 GLU A C 1
ATOM 703 O O . GLU A 1 90 ? 11.950 -7.212 13.062 1.00 87.81 90 GLU A O 1
ATOM 708 N N . ASP A 1 91 ? 12.606 -5.794 11.449 1.00 89.06 91 ASP A N 1
ATOM 709 C CA . ASP A 1 91 ? 11.478 -4.868 11.613 1.00 89.06 91 ASP A CA 1
ATOM 710 C C . ASP A 1 91 ? 10.141 -5.538 11.276 1.00 89.06 91 ASP A C 1
ATOM 712 O O . ASP A 1 91 ? 9.123 -5.304 11.934 1.00 89.06 91 ASP A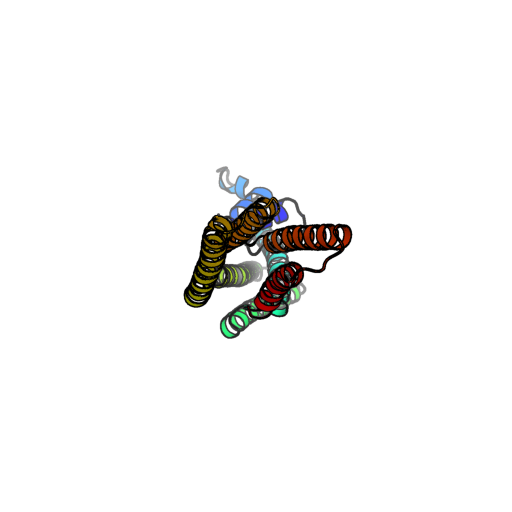 O 1
ATOM 716 N N . LEU A 1 92 ? 10.141 -6.404 10.259 1.00 90.56 92 LEU A N 1
ATOM 717 C CA . LEU A 1 92 ? 8.965 -7.162 9.856 1.00 90.56 92 LEU A CA 1
ATOM 718 C C . LEU A 1 92 ? 8.546 -8.171 10.934 1.00 90.56 92 LEU A C 1
ATOM 720 O O . LEU A 1 92 ? 7.355 -8.286 11.219 1.00 90.56 92 LEU A O 1
ATOM 724 N N . GLN A 1 93 ? 9.501 -8.865 11.563 1.00 91.19 93 GLN A N 1
ATOM 725 C CA . GLN A 1 93 ? 9.234 -9.755 12.698 1.00 91.19 93 GLN A CA 1
ATOM 726 C C . GLN A 1 93 ? 8.650 -8.990 13.886 1.00 91.19 93 GLN A C 1
ATOM 728 O O . GLN A 1 93 ? 7.652 -9.428 14.453 1.00 91.19 93 GLN A O 1
ATOM 733 N N . HIS A 1 94 ? 9.209 -7.824 14.221 1.00 93.62 94 HIS A N 1
ATOM 734 C CA . HIS A 1 94 ? 8.681 -6.978 15.291 1.00 93.62 94 HIS A CA 1
ATOM 735 C C . HIS A 1 94 ? 7.232 -6.538 15.020 1.00 93.62 94 HIS A C 1
ATOM 737 O O . HIS A 1 94 ? 6.373 -6.618 15.895 1.00 93.62 94 HIS A O 1
ATOM 743 N N . ILE A 1 95 ? 6.919 -6.123 13.791 1.00 93.81 95 ILE A N 1
ATOM 744 C CA . ILE A 1 95 ? 5.548 -5.760 13.402 1.00 93.81 95 ILE A CA 1
ATOM 745 C C . ILE A 1 95 ? 4.611 -6.969 13.451 1.00 93.81 95 ILE A C 1
ATOM 747 O O . ILE A 1 95 ? 3.446 -6.831 13.829 1.00 93.81 95 ILE A O 1
ATOM 751 N N . MET A 1 96 ? 5.110 -8.150 13.088 1.00 93.69 96 MET A N 1
ATOM 752 C CA . MET A 1 96 ? 4.342 -9.386 13.159 1.00 93.69 96 MET A CA 1
ATOM 753 C C . MET A 1 96 ? 4.015 -9.779 14.604 1.00 93.69 96 MET A C 1
ATOM 755 O O . MET A 1 96 ? 2.889 -10.196 14.863 1.00 93.69 96 MET A O 1
ATOM 759 N N . ASP A 1 97 ? 4.952 -9.579 15.535 1.00 94.00 97 ASP A N 1
ATOM 760 C CA . ASP A 1 97 ? 4.735 -9.785 16.974 1.00 94.00 97 ASP A CA 1
ATOM 761 C C . ASP A 1 97 ? 3.697 -8.806 17.548 1.00 94.00 97 ASP A C 1
ATOM 763 O O . ASP A 1 97 ? 2.813 -9.188 18.317 1.00 94.00 97 ASP A O 1
ATOM 767 N N . LEU A 1 98 ? 3.736 -7.537 17.124 1.00 93.56 98 LEU A N 1
ATOM 768 C CA . LEU A 1 98 ? 2.705 -6.563 17.498 1.00 93.56 98 LEU A CA 1
ATOM 769 C C . LEU A 1 98 ? 1.316 -6.993 17.005 1.00 93.56 98 LEU A C 1
ATOM 771 O O . LEU A 1 98 ? 0.333 -6.862 17.736 1.00 93.56 98 LEU A O 1
ATOM 775 N N . TYR A 1 99 ? 1.233 -7.526 15.782 1.00 93.94 99 TYR A N 1
ATOM 776 C CA . TYR A 1 99 ? -0.018 -8.038 15.228 1.00 93.94 99 TYR A CA 1
ATOM 777 C C . TYR A 1 99 ? -0.533 -9.269 15.982 1.00 93.94 99 TYR A C 1
ATOM 779 O O . TYR A 1 99 ? -1.710 -9.298 16.343 1.00 93.94 99 TYR A O 1
ATOM 787 N N . SER A 1 100 ? 0.317 -10.271 16.239 1.00 92.81 100 SER A N 1
ATOM 788 C CA . SER A 1 100 ? -0.093 -11.484 16.962 1.00 92.81 100 SER A CA 1
ATOM 789 C C . SER A 1 100 ? -0.575 -11.147 18.367 1.00 92.81 100 SER A C 1
ATOM 791 O O . SER A 1 100 ? -1.657 -11.583 18.752 1.00 92.81 100 SER A O 1
ATOM 793 N N . ARG A 1 101 ? 0.141 -10.274 19.082 1.00 89.19 101 ARG A N 1
ATOM 794 C CA . ARG A 1 101 ? -0.258 -9.808 20.416 1.00 89.19 101 ARG A CA 1
ATOM 795 C C . ARG A 1 101 ? -1.607 -9.092 20.404 1.00 89.19 101 ARG A C 1
ATOM 797 O O . ARG A 1 101 ? -2.443 -9.338 21.269 1.00 89.19 101 ARG A O 1
ATOM 804 N N . ALA A 1 102 ? -1.842 -8.224 19.419 1.00 89.31 102 ALA A N 1
ATOM 805 C CA . ALA A 1 102 ? -3.137 -7.569 19.267 1.00 89.31 102 ALA A CA 1
ATOM 806 C C . ALA A 1 102 ? -4.248 -8.595 18.973 1.00 89.31 102 ALA A C 1
ATOM 808 O O . ALA A 1 102 ? -5.331 -8.518 19.546 1.00 89.31 102 ALA A O 1
ATOM 809 N N . GLN A 1 103 ? -3.993 -9.587 18.121 1.00 89.06 103 GLN A N 1
ATOM 810 C CA . GLN A 1 103 ? -4.993 -10.590 17.755 1.00 89.06 103 GLN A CA 1
ATOM 811 C C . GLN A 1 103 ? -5.326 -11.562 18.902 1.00 89.06 103 GLN A C 1
ATOM 813 O O . GLN A 1 103 ? -6.490 -11.926 19.083 1.00 89.06 103 GLN A O 1
ATOM 818 N N . GLU A 1 104 ? -4.330 -11.972 19.685 1.00 85.56 104 GLU A N 1
ATOM 819 C CA . GLU A 1 104 ? -4.505 -12.853 20.844 1.00 85.56 104 GLU A CA 1
ATOM 820 C C . GLU A 1 104 ? -5.364 -12.183 21.923 1.00 85.56 104 GLU A C 1
ATOM 822 O O . GLU A 1 104 ? -6.348 -12.776 22.376 1.00 85.56 104 GLU A O 1
ATOM 827 N N . ASN A 1 105 ? -5.078 -10.917 22.243 1.00 80.69 105 ASN A N 1
ATOM 828 C CA . ASN A 1 105 ? -5.854 -10.127 23.202 1.00 80.69 105 ASN A CA 1
ATOM 829 C C . ASN A 1 105 ? -7.335 -10.001 22.795 1.00 80.69 105 ASN A C 1
ATOM 831 O O . ASN A 1 105 ? -8.226 -10.136 23.637 1.00 80.69 105 ASN A O 1
ATOM 835 N N . TRP A 1 106 ? -7.611 -9.834 21.496 1.00 77.88 106 TRP A N 1
ATOM 836 C CA . TRP A 1 106 ? -8.977 -9.798 20.964 1.00 77.88 106 TRP A CA 1
ATOM 837 C C . TRP A 1 106 ? -9.708 -11.126 21.167 1.00 77.88 106 TRP A C 1
ATOM 839 O O . TRP A 1 106 ? -10.842 -11.155 21.650 1.00 77.88 106 TRP A O 1
ATOM 849 N N . SER A 1 107 ? -9.050 -12.241 20.834 1.00 73.25 107 SER A N 1
ATOM 850 C CA . SER A 1 107 ? -9.636 -13.575 20.988 1.00 73.25 107 SER A CA 1
ATOM 851 C C . SER A 1 107 ? -9.927 -13.919 22.453 1.00 73.25 107 SER A C 1
ATOM 853 O O . SER A 1 107 ? -10.991 -14.459 22.753 1.00 73.25 107 SER A O 1
ATOM 855 N N . ALA A 1 108 ? -9.042 -13.527 23.375 1.00 70.88 108 ALA A N 1
ATOM 856 C CA . ALA A 1 108 ? -9.244 -13.704 24.808 1.00 70.88 108 ALA A CA 1
ATOM 857 C C . ALA A 1 108 ? -10.418 -12.854 25.330 1.00 70.88 108 ALA A C 1
ATOM 859 O O . ALA A 1 108 ? -11.246 -13.349 26.093 1.00 70.88 108 ALA A O 1
ATOM 860 N N . SER A 1 109 ? -10.545 -11.605 24.869 1.00 67.81 109 SER A N 1
ATOM 861 C CA . SER A 1 109 ? -11.641 -10.703 25.255 1.00 67.81 109 SER A CA 1
ATOM 862 C C . SER A 1 109 ? -13.021 -11.195 24.787 1.00 67.81 109 SER A C 1
ATOM 864 O O . SER A 1 109 ? -13.999 -11.117 25.539 1.00 67.81 109 SER A O 1
ATOM 866 N N . LEU A 1 110 ? -13.105 -11.771 23.581 1.00 65.88 110 LEU A N 1
ATOM 867 C CA . LEU A 1 110 ? -14.321 -12.413 23.060 1.00 65.88 110 LEU A CA 1
ATOM 868 C C . LEU A 1 110 ? -14.763 -13.612 23.913 1.00 65.88 110 LEU A C 1
ATOM 870 O O . LEU A 1 110 ? -15.953 -13.770 24.187 1.00 65.88 110 LEU A O 1
ATOM 874 N N . ILE A 1 111 ? -13.811 -14.437 24.360 1.00 61.09 111 ILE A N 1
ATOM 875 C CA . ILE A 1 111 ? -14.091 -15.623 25.182 1.00 61.09 111 ILE A CA 1
ATOM 876 C C . ILE A 1 111 ? -14.600 -15.211 26.570 1.00 61.09 111 ILE A C 1
ATOM 878 O O . ILE A 1 111 ? -15.625 -15.724 27.017 1.00 61.09 111 ILE A O 1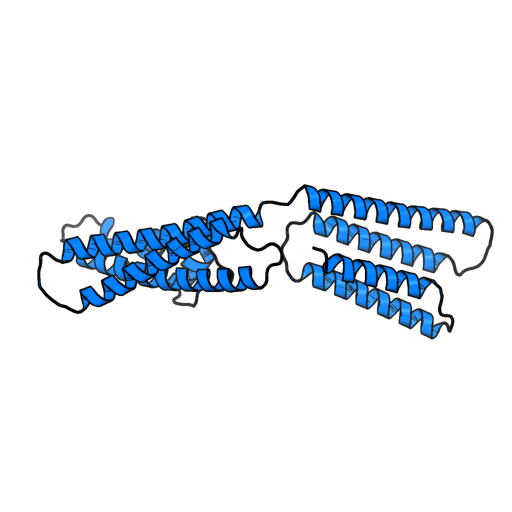
ATOM 882 N N . THR A 1 112 ? -13.955 -14.240 27.221 1.00 58.09 112 THR A N 1
ATOM 883 C CA . THR A 1 112 ? -14.366 -13.755 28.552 1.00 58.09 112 THR A CA 1
ATOM 884 C C . THR A 1 112 ? -15.741 -13.081 28.527 1.00 58.09 112 THR A C 1
ATOM 886 O O . THR A 1 112 ? -16.544 -13.290 29.429 1.00 58.09 112 THR A O 1
ATOM 889 N N . SER A 1 113 ? -16.079 -12.371 27.445 1.00 53.44 113 SER A N 1
ATOM 890 C CA . SER A 1 113 ? -17.382 -11.702 27.277 1.00 53.44 113 SER A CA 1
ATOM 891 C C . SER A 1 113 ? -18.585 -12.656 27.169 1.00 53.44 113 SER A C 1
ATOM 893 O O . SER A 1 113 ? -19.723 -12.192 27.169 1.00 53.44 113 SER A O 1
ATOM 895 N N . SER A 1 114 ? -18.350 -13.968 27.051 1.00 54.31 114 SER A N 1
ATOM 896 C CA . SER A 1 114 ? -19.391 -14.999 26.914 1.00 54.31 114 SER A CA 1
ATOM 897 C C . SER A 1 114 ? -19.887 -15.557 28.260 1.00 54.31 114 SER A C 1
ATOM 899 O O . SER A 1 114 ? -20.822 -16.355 28.276 1.00 54.31 114 SER A O 1
ATOM 901 N N . SER A 1 115 ? -19.260 -15.181 29.382 1.00 44.81 115 SER A N 1
ATOM 902 C CA . SER A 1 115 ? -19.551 -15.713 30.719 1.00 44.81 115 SER A CA 1
ATOM 903 C C . SER A 1 115 ? -20.065 -14.604 31.644 1.00 44.81 115 SER A C 1
ATOM 905 O O . SER A 1 115 ? -19.295 -13.956 32.339 1.00 44.81 115 SER A O 1
ATOM 907 N N . GLU A 1 116 ? -21.378 -14.381 31.652 1.00 47.53 116 GLU A N 1
ATOM 908 C CA . GLU A 1 116 ? -22.045 -13.292 32.382 1.00 47.53 116 GLU A CA 1
ATOM 909 C C . GLU A 1 116 ? -21.884 -13.387 33.918 1.00 47.53 116 GLU A C 1
ATOM 911 O O . GLU A 1 116 ? -22.429 -14.300 34.540 1.00 47.53 116 GLU A O 1
ATOM 916 N N . THR A 1 117 ? -21.227 -12.411 34.574 1.00 37.31 117 THR A N 1
ATOM 917 C CA . THR A 1 117 ? -21.497 -12.101 36.000 1.00 37.31 117 THR A CA 1
ATOM 918 C C . THR A 1 117 ? -21.332 -10.606 36.340 1.00 37.31 117 THR A C 1
ATOM 920 O O . THR A 1 117 ? -20.321 -9.977 36.073 1.00 37.31 117 THR A O 1
ATOM 923 N N . CYS A 1 118 ? -22.362 -10.032 36.969 1.00 42.28 118 CYS A N 1
ATOM 924 C CA . CYS A 1 118 ? -22.708 -8.605 36.963 1.00 42.28 118 CYS A CA 1
ATOM 925 C C . CYS A 1 118 ? -21.796 -7.628 37.762 1.00 42.28 118 CYS A C 1
ATOM 927 O O . CYS A 1 118 ? -21.368 -7.889 38.887 1.00 42.28 118 CYS A O 1
ATOM 929 N N . SER A 1 119 ? -21.725 -6.392 37.244 1.00 48.44 119 SER A N 1
ATOM 930 C CA . SER A 1 119 ? -21.433 -5.076 37.873 1.00 48.44 119 SER A CA 1
ATOM 931 C C . SER A 1 119 ? -19.985 -4.594 38.048 1.00 48.44 119 SER A C 1
ATOM 933 O O . SER A 1 119 ? -19.728 -3.435 37.729 1.00 48.44 119 SER A O 1
ATOM 935 N N . GLN A 1 120 ? -19.033 -5.411 38.505 1.00 46.19 120 GLN A N 1
ATOM 936 C CA . GLN A 1 120 ? -17.625 -4.965 38.643 1.00 46.19 120 GLN A CA 1
ATOM 937 C C . GLN A 1 120 ? -16.849 -5.031 37.308 1.00 46.19 120 GLN A C 1
ATOM 939 O O . GLN A 1 120 ? -15.816 -4.393 37.133 1.00 46.19 120 GLN A O 1
ATOM 944 N N . GLU A 1 121 ? -17.440 -5.734 36.342 1.00 54.16 121 GLU A N 1
ATOM 945 C CA . GLU A 1 121 ? -16.909 -6.094 35.029 1.00 54.16 121 GLU A CA 1
ATOM 946 C C . GLU A 1 121 ? -16.923 -4.940 34.002 1.00 54.16 121 GLU A C 1
ATOM 948 O O . GLU A 1 121 ? -16.116 -4.935 33.080 1.00 54.16 121 GLU A O 1
ATOM 953 N N . LYS A 1 122 ? -17.788 -3.918 34.147 1.00 53.34 122 LYS A N 1
ATOM 954 C CA . LYS A 1 122 ? -17.909 -2.826 33.148 1.00 53.34 122 LYS A CA 1
ATOM 955 C C . LYS A 1 122 ? -16.650 -1.954 33.049 1.00 53.34 122 LYS A C 1
ATOM 957 O O . LYS A 1 122 ? -16.164 -1.679 31.956 1.00 53.34 122 LYS A O 1
ATOM 962 N N . VAL A 1 123 ? -16.081 -1.564 34.193 1.00 57.22 123 VAL A N 1
ATOM 963 C CA . VAL A 1 123 ? -14.862 -0.730 34.236 1.00 57.22 123 VAL A CA 1
ATOM 964 C C . VAL A 1 123 ? -13.651 -1.493 33.685 1.00 57.22 123 VAL A C 1
ATOM 966 O O . VAL A 1 123 ? -12.813 -0.911 32.998 1.00 57.22 123 VAL A O 1
ATOM 969 N N . GLU A 1 124 ? -13.588 -2.800 33.937 1.00 64.56 124 GLU A N 1
ATOM 970 C CA . GLU A 1 124 ? -12.540 -3.695 33.433 1.00 64.56 124 GLU A CA 1
ATOM 971 C C . GLU A 1 124 ? -12.710 -3.992 31.933 1.00 64.56 124 GLU A C 1
ATOM 973 O O . GLU A 1 124 ? -11.745 -3.999 31.176 1.00 64.56 124 GLU A O 1
ATOM 978 N N . LYS A 1 125 ? -13.946 -4.122 31.444 1.00 67.62 125 LYS A N 1
ATOM 979 C CA . LYS A 1 125 ? -14.233 -4.311 30.016 1.00 67.62 125 LYS A CA 1
ATOM 980 C C . LYS A 1 125 ? -13.863 -3.086 29.177 1.00 67.62 125 LYS A C 1
AT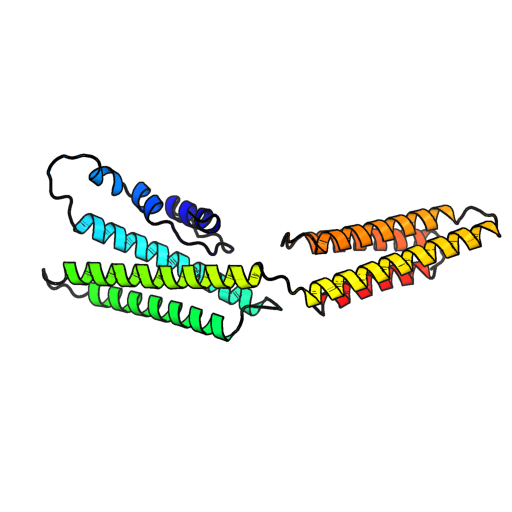OM 982 O O . LYS A 1 125 ? -13.285 -3.231 28.099 1.00 67.62 125 LYS A O 1
ATOM 987 N N . GLY A 1 126 ? -14.150 -1.881 29.677 1.00 68.88 126 GLY A N 1
ATOM 988 C CA . GLY A 1 126 ? -13.748 -0.632 29.029 1.00 68.88 126 GLY A CA 1
ATOM 989 C C . GLY A 1 126 ? -12.226 -0.478 28.923 1.00 68.88 126 GLY A C 1
ATOM 990 O O . GLY A 1 126 ? -11.724 -0.063 27.877 1.00 68.88 126 GLY A O 1
ATOM 991 N N . SER A 1 127 ? -11.474 -0.862 29.963 1.00 77.06 127 SER A N 1
ATOM 992 C CA . SER A 1 127 ? -10.005 -0.807 29.935 1.00 77.06 127 SER A CA 1
ATOM 993 C C . SER A 1 127 ? -9.396 -1.848 28.988 1.00 77.06 127 SER A C 1
ATOM 995 O O . SER A 1 127 ? -8.468 -1.516 28.249 1.00 77.06 127 SER A O 1
ATOM 997 N N . VAL A 1 128 ? -9.963 -3.059 28.924 1.00 81.69 128 VAL A N 1
ATOM 998 C CA . VAL A 1 128 ? -9.555 -4.107 27.970 1.00 81.69 128 VAL A CA 1
ATOM 999 C C . VAL A 1 128 ? -9.799 -3.667 26.522 1.00 81.69 128 VAL A C 1
ATOM 1001 O O . VAL A 1 128 ? -8.919 -3.823 25.675 1.00 81.69 128 VAL A O 1
ATOM 1004 N N . LEU A 1 129 ? -10.952 -3.055 26.226 1.00 82.19 129 LEU A N 1
ATOM 1005 C CA . LEU A 1 129 ? -11.245 -2.506 24.894 1.00 82.19 129 LEU A CA 1
ATOM 1006 C C . LEU A 1 129 ? -10.282 -1.380 24.506 1.00 82.19 129 LEU A C 1
ATOM 1008 O O . LEU A 1 129 ? -9.847 -1.316 23.356 1.00 82.19 129 LEU A O 1
ATOM 1012 N N . LEU A 1 130 ? -9.929 -0.502 25.449 1.00 85.44 130 LEU A N 1
ATOM 1013 C CA . LEU A 1 130 ? -8.966 0.569 25.195 1.00 85.44 130 LEU A CA 1
ATOM 1014 C C . LEU A 1 130 ? -7.583 -0.003 24.865 1.00 85.44 130 LEU A C 1
ATOM 1016 O O . LEU A 1 130 ? -6.994 0.364 23.852 1.00 85.44 130 LEU A O 1
ATOM 1020 N N . GLN A 1 131 ? -7.116 -0.965 25.665 1.00 87.38 131 GLN A N 1
ATOM 1021 C CA . GLN A 1 131 ? -5.844 -1.650 25.442 1.00 87.38 131 GLN A CA 1
ATOM 1022 C C . GLN A 1 131 ? -5.808 -2.352 24.077 1.00 87.38 131 GLN A C 1
ATOM 1024 O O . GLN A 1 131 ? -4.785 -2.342 23.392 1.00 87.38 131 GLN A O 1
ATOM 1029 N N . GLN A 1 132 ? -6.934 -2.928 23.656 1.00 89.25 132 GLN A N 1
ATOM 1030 C CA . GLN A 1 132 ? -7.072 -3.556 22.349 1.00 89.25 132 GLN A CA 1
ATOM 1031 C C . GLN A 1 132 ? -6.986 -2.546 21.197 1.00 89.25 132 GLN A C 1
ATOM 1033 O O . GLN A 1 132 ? -6.295 -2.778 20.202 1.00 89.25 132 GLN A O 1
ATOM 1038 N N . ILE A 1 133 ? -7.689 -1.419 21.326 1.00 91.19 133 ILE A N 1
ATOM 1039 C CA . ILE A 1 133 ? -7.654 -0.323 20.353 1.00 91.19 133 ILE A CA 1
ATOM 1040 C C . ILE A 1 133 ? -6.230 0.227 20.233 1.00 91.19 133 ILE A C 1
ATOM 1042 O O . ILE A 1 133 ? -5.760 0.467 19.117 1.00 91.19 133 ILE A O 1
ATOM 1046 N N . ASP A 1 134 ? -5.534 0.401 21.354 1.00 92.12 134 ASP A N 1
ATOM 1047 C CA . ASP A 1 134 ? -4.153 0.879 21.381 1.00 92.12 134 ASP A CA 1
ATOM 1048 C C . ASP A 1 134 ? -3.204 -0.116 20.705 1.00 92.12 134 ASP A C 1
ATOM 1050 O O . ASP A 1 134 ? -2.433 0.287 19.836 1.00 92.12 134 ASP A O 1
ATOM 1054 N N . ALA A 1 135 ? -3.337 -1.419 20.977 1.00 92.62 135 ALA A N 1
ATOM 1055 C CA . ALA A 1 135 ? -2.526 -2.453 20.332 1.00 92.62 135 ALA A CA 1
ATOM 1056 C C . ALA A 1 135 ? -2.689 -2.465 18.798 1.00 92.62 135 ALA A C 1
ATOM 1058 O O . ALA A 1 135 ? -1.699 -2.507 18.061 1.00 92.62 135 ALA A O 1
ATOM 1059 N N . TYR A 1 136 ? -3.924 -2.364 18.292 1.00 94.50 136 TYR A N 1
ATOM 1060 C CA . TYR A 1 136 ? -4.168 -2.259 16.849 1.00 94.50 136 TYR A CA 1
ATOM 1061 C C . TYR A 1 136 ? -3.620 -0.957 16.253 1.00 94.50 136 TYR A C 1
ATOM 1063 O O . TYR A 1 136 ? -3.037 -0.961 15.165 1.00 94.50 136 TYR A O 1
ATOM 1071 N N . ASN A 1 137 ? -3.777 0.166 16.957 1.00 93.94 137 ASN A N 1
ATOM 1072 C CA . ASN A 1 137 ? -3.223 1.442 16.518 1.00 93.94 137 ASN A CA 1
ATOM 1073 C C . ASN A 1 137 ? -1.695 1.417 16.464 1.00 93.94 137 ASN A C 1
ATOM 1075 O O . ASN A 1 137 ? -1.124 1.972 15.523 1.00 93.94 137 ASN A O 1
ATOM 1079 N N . ASP A 1 138 ? -1.044 0.784 17.435 1.00 94.38 138 ASP A N 1
ATOM 1080 C CA . ASP A 1 138 ? 0.408 0.664 17.500 1.00 94.38 138 ASP A CA 1
ATOM 1081 C C . ASP A 1 138 ? 0.952 -0.205 16.371 1.00 94.38 138 ASP A C 1
ATOM 1083 O O . ASP A 1 138 ? 1.926 0.193 15.724 1.00 94.38 138 ASP A O 1
ATOM 1087 N N . PHE A 1 139 ? 0.286 -1.317 16.048 1.00 95.62 139 PHE A N 1
ATOM 1088 C CA . PHE A 1 139 ? 0.599 -2.115 14.861 1.00 95.62 139 PHE A CA 1
ATOM 1089 C C . PHE A 1 139 ? 0.503 -1.275 13.574 1.00 95.62 139 PHE A C 1
ATOM 1091 O O . PHE A 1 139 ? 1.489 -1.148 12.842 1.00 95.62 139 PHE A O 1
ATOM 1098 N N . LEU A 1 140 ? -0.648 -0.636 13.321 1.00 95.25 140 LEU A N 1
ATOM 1099 C CA . LEU A 1 140 ? -0.880 0.150 12.099 1.00 95.25 140 LEU A CA 1
ATOM 1100 C C . LEU A 1 140 ? 0.091 1.330 11.983 1.00 95.25 140 LEU A C 1
ATOM 1102 O O . LEU A 1 140 ? 0.612 1.619 10.907 1.00 95.25 140 LEU A O 1
ATOM 1106 N N . LYS A 1 141 ? 0.365 2.015 13.096 1.00 94.06 141 LYS A N 1
ATOM 1107 C CA . LYS A 1 141 ? 1.284 3.156 13.145 1.00 94.06 141 LYS A CA 1
ATOM 1108 C C . LYS A 1 141 ? 2.731 2.725 12.919 1.00 94.06 141 LYS A C 1
ATOM 1110 O O . LYS A 1 141 ? 3.449 3.412 12.190 1.00 94.06 141 LYS A O 1
ATOM 1115 N N . SER A 1 142 ? 3.152 1.613 13.521 1.00 93.75 142 SER A N 1
ATOM 1116 C CA . SER A 1 142 ? 4.501 1.065 13.351 1.00 93.75 142 SER A CA 1
ATOM 1117 C C . SER A 1 142 ? 4.720 0.610 11.915 1.00 93.75 142 SER A C 1
ATOM 1119 O O . SER A 1 142 ? 5.709 1.004 11.297 1.00 93.75 142 SER A O 1
ATOM 1121 N N . PHE A 1 143 ? 3.750 -0.100 11.332 1.00 93.38 143 PHE A N 1
ATOM 1122 C CA . PHE A 1 143 ? 3.827 -0.488 9.931 1.00 93.38 143 PHE A CA 1
ATOM 1123 C C . PHE A 1 143 ? 3.806 0.711 8.984 1.00 93.38 143 PHE A C 1
ATOM 1125 O O . PHE A 1 143 ? 4.649 0.799 8.100 1.00 93.38 143 PHE A O 1
ATOM 1132 N N . ALA A 1 144 ? 2.937 1.699 9.200 1.00 91.56 144 ALA A N 1
ATOM 1133 C CA . ALA A 1 144 ? 2.926 2.903 8.374 1.00 91.56 144 ALA A CA 1
ATOM 1134 C C . ALA A 1 144 ? 4.224 3.724 8.487 1.00 91.56 144 ALA A C 1
ATOM 1136 O O . ALA A 1 144 ? 4.531 4.517 7.592 1.00 91.56 144 ALA A O 1
ATOM 1137 N N . LYS A 1 145 ? 4.976 3.590 9.585 1.00 90.69 145 LYS A N 1
ATOM 1138 C CA . LYS A 1 145 ? 6.304 4.194 9.733 1.00 90.69 145 LYS A CA 1
ATOM 1139 C C . LYS A 1 145 ? 7.356 3.402 8.954 1.00 90.69 145 LYS A C 1
ATOM 1141 O O . LYS A 1 145 ? 8.099 4.024 8.203 1.00 90.69 145 LYS A O 1
ATOM 1146 N N . LEU A 1 146 ? 7.363 2.072 9.077 1.00 90.25 146 LEU A N 1
ATOM 1147 C CA . LEU A 1 146 ? 8.265 1.196 8.322 1.00 90.25 146 LEU A CA 1
ATOM 1148 C C . LEU A 1 146 ? 8.036 1.305 6.811 1.00 90.25 146 LEU A C 1
ATOM 1150 O O . LEU A 1 146 ? 8.976 1.442 6.039 1.00 90.25 146 LEU A O 1
ATOM 1154 N N . ALA A 1 147 ? 6.778 1.295 6.379 1.00 88.25 147 ALA A N 1
ATOM 1155 C CA . ALA A 1 147 ? 6.422 1.444 4.977 1.00 88.25 147 ALA A CA 1
ATOM 1156 C C . ALA A 1 147 ? 6.896 2.790 4.423 1.00 88.25 147 ALA A C 1
ATOM 1158 O O . ALA A 1 147 ? 7.427 2.858 3.322 1.00 88.25 147 ALA A O 1
ATOM 1159 N N . ARG A 1 148 ? 6.784 3.869 5.210 1.00 85.44 148 ARG A N 1
ATOM 1160 C CA . ARG A 1 148 ? 7.351 5.160 4.816 1.00 85.44 148 ARG A CA 1
ATOM 1161 C C . ARG A 1 148 ? 8.865 5.113 4.712 1.00 85.44 148 ARG A C 1
ATOM 1163 O O . ARG A 1 148 ? 9.363 5.603 3.711 1.00 85.44 148 ARG A O 1
ATOM 1170 N N . SER A 1 149 ? 9.593 4.562 5.683 1.00 83.06 149 SER A N 1
ATOM 1171 C CA . SER A 1 149 ? 11.057 4.492 5.566 1.00 83.06 149 SER A CA 1
ATOM 1172 C C . SER A 1 149 ? 11.468 3.660 4.352 1.00 83.06 149 SER A C 1
ATOM 1174 O O . SER A 1 149 ? 12.227 4.145 3.526 1.00 83.06 149 SER A O 1
ATOM 1176 N N . ALA A 1 150 ? 10.855 2.492 4.157 1.00 79.88 150 ALA A N 1
ATOM 1177 C CA . ALA A 1 150 ? 11.160 1.609 3.035 1.00 79.88 150 ALA A CA 1
ATOM 1178 C C . ALA A 1 150 ? 10.783 2.192 1.658 1.00 79.88 150 ALA A C 1
ATOM 1180 O O . ALA A 1 150 ? 11.471 1.928 0.680 1.00 79.88 150 ALA A O 1
ATOM 1181 N N . TRP A 1 151 ? 9.699 2.970 1.548 1.00 77.38 151 TRP A N 1
ATOM 1182 C CA . TRP A 1 151 ? 9.254 3.537 0.262 1.00 77.38 151 TRP A CA 1
ATOM 1183 C C . TRP A 1 151 ? 9.783 4.941 -0.033 1.00 77.38 151 TRP A C 1
ATOM 1185 O O . TRP A 1 151 ? 9.655 5.410 -1.162 1.00 77.38 151 TRP A O 1
ATOM 1195 N N . THR A 1 152 ? 10.326 5.644 0.962 1.00 67.69 152 THR A N 1
ATOM 1196 C CA . THR A 1 152 ? 10.886 6.996 0.770 1.00 67.69 152 THR A CA 1
ATOM 1197 C C . THR A 1 152 ? 12.406 7.023 0.724 1.00 67.69 152 THR A C 1
ATOM 1199 O O . THR A 1 152 ? 12.973 8.031 0.304 1.00 67.69 152 THR A O 1
ATOM 1202 N N . GLU A 1 153 ? 13.069 5.934 1.106 1.00 59.47 153 GLU A N 1
ATOM 1203 C CA . GLU A 1 153 ? 14.510 5.807 0.970 1.00 59.47 153 GLU A CA 1
ATOM 1204 C C . GLU A 1 153 ? 14.855 5.352 -0.450 1.00 59.47 153 GLU A C 1
ATOM 1206 O O . GLU A 1 153 ? 14.700 4.192 -0.827 1.00 59.47 153 GLU A O 1
ATOM 1211 N N . PHE A 1 154 ? 15.301 6.303 -1.269 1.00 59.75 154 PHE A N 1
ATOM 1212 C CA . PHE A 1 154 ? 16.006 5.963 -2.494 1.00 59.75 154 PHE A CA 1
ATOM 1213 C C . PHE A 1 154 ? 17.407 5.521 -2.110 1.00 59.75 154 PHE A C 1
ATOM 1215 O O . PHE A 1 154 ? 18.147 6.288 -1.489 1.00 59.75 154 PHE A O 1
ATOM 1222 N N . ASP A 1 155 ? 17.797 4.323 -2.521 1.00 65.25 155 ASP A N 1
ATOM 1223 C CA . ASP A 1 155 ? 19.193 3.931 -2.444 1.00 65.25 155 ASP A CA 1
ATOM 1224 C C . ASP A 1 155 ? 20.012 4.808 -3.409 1.00 65.25 155 ASP A C 1
ATOM 1226 O O . ASP A 1 155 ? 20.032 4.622 -4.630 1.00 65.25 155 ASP A O 1
ATOM 1230 N N . LEU A 1 156 ? 20.668 5.825 -2.841 1.00 68.50 156 LEU A N 1
ATOM 1231 C CA . LEU A 1 156 ? 21.489 6.793 -3.567 1.00 68.50 156 LEU A CA 1
ATOM 1232 C C . LEU A 1 156 ? 22.579 6.108 -4.399 1.00 68.50 156 LEU A C 1
ATOM 1234 O O . LEU A 1 156 ? 22.986 6.647 -5.431 1.00 68.50 156 LEU A O 1
ATOM 1238 N N . TRP A 1 157 ? 23.056 4.940 -3.962 1.00 69.94 157 TRP A N 1
ATOM 1239 C CA . TRP A 1 157 ? 24.119 4.214 -4.640 1.00 69.94 157 TRP A CA 1
ATOM 1240 C C . TRP A 1 157 ? 23.622 3.572 -5.936 1.00 69.94 157 TRP A C 1
ATOM 1242 O O . TRP A 1 157 ? 24.197 3.815 -7.000 1.00 69.94 157 TRP A O 1
ATOM 1252 N N . SER A 1 158 ? 22.516 2.822 -5.885 1.00 64.81 158 SER A N 1
ATOM 1253 C CA . SER A 1 158 ? 21.898 2.250 -7.089 1.00 64.81 158 SER A CA 1
ATOM 1254 C C . SER A 1 158 ? 21.338 3.323 -8.025 1.00 64.81 158 SER A C 1
ATOM 1256 O O . SER A 1 158 ? 21.515 3.210 -9.241 1.00 64.81 158 SER A O 1
ATOM 1258 N N . MET A 1 159 ? 20.781 4.419 -7.494 1.00 66.62 159 MET A N 1
ATOM 1259 C CA . MET A 1 159 ? 20.384 5.579 -8.305 1.00 66.62 159 MET A CA 1
ATOM 1260 C C . MET A 1 159 ? 21.591 6.204 -9.023 1.00 66.62 159 MET A C 1
ATOM 1262 O O . MET A 1 159 ? 21.519 6.515 -10.214 1.00 66.62 159 MET A O 1
ATOM 1266 N N . GLY A 1 160 ? 22.721 6.349 -8.324 1.00 72.12 160 GLY A N 1
ATOM 1267 C CA . GLY A 1 160 ? 23.969 6.867 -8.887 1.00 72.12 160 GLY A CA 1
ATOM 1268 C C . GLY A 1 160 ? 24.534 5.981 -10.000 1.00 72.12 160 GLY A C 1
ATOM 1269 O O . GLY A 1 160 ? 24.922 6.490 -11.054 1.00 72.12 160 GLY A O 1
ATOM 1270 N N . ILE A 1 161 ? 24.523 4.658 -9.809 1.00 75.31 161 ILE A N 1
ATOM 1271 C CA . ILE A 1 161 ? 24.939 3.690 -10.836 1.00 75.31 161 ILE A CA 1
ATOM 1272 C C . ILE A 1 161 ? 24.016 3.766 -12.057 1.00 75.31 161 ILE A C 1
ATOM 1274 O O . ILE A 1 161 ? 24.504 3.825 -13.189 1.00 75.31 161 ILE A O 1
ATOM 1278 N N . GLY A 1 162 ? 22.697 3.813 -11.844 1.00 67.19 162 GLY A N 1
ATOM 1279 C CA . GLY A 1 162 ? 21.712 3.945 -12.918 1.00 67.19 162 GLY A CA 1
ATOM 1280 C C . GLY A 1 162 ? 21.928 5.210 -13.753 1.00 67.19 162 GLY A C 1
ATOM 1281 O O . GLY A 1 162 ? 21.994 5.141 -14.981 1.00 67.19 162 GLY A O 1
ATOM 1282 N N . LEU A 1 163 ? 22.142 6.354 -13.096 1.00 72.88 163 LEU A N 1
ATOM 1283 C CA . LEU A 1 163 ? 22.462 7.619 -13.763 1.00 72.88 163 LEU A CA 1
ATOM 1284 C C . LEU A 1 163 ? 23.762 7.537 -14.570 1.00 72.88 163 LEU A C 1
ATOM 1286 O O . LEU A 1 163 ? 23.803 7.990 -15.714 1.00 72.88 163 LEU A O 1
ATOM 1290 N N . LEU A 1 164 ? 24.812 6.930 -14.014 1.00 79.12 164 LEU A N 1
ATOM 1291 C CA . LEU A 1 164 ? 26.096 6.779 -14.698 1.00 79.12 164 LEU A CA 1
ATOM 1292 C C . LEU A 1 164 ? 25.975 5.915 -15.963 1.00 79.12 164 LEU A C 1
ATOM 1294 O O . LEU A 1 164 ? 26.467 6.308 -17.024 1.00 79.12 164 LEU A O 1
ATOM 1298 N N . LEU A 1 165 ? 25.273 4.780 -15.884 1.00 70.00 165 LEU A N 1
ATOM 1299 C CA . LEU A 1 165 ? 25.006 3.914 -17.038 1.00 70.00 165 LEU A CA 1
ATOM 1300 C C . LEU A 1 165 ? 24.206 4.640 -18.128 1.00 70.00 165 LEU A C 1
ATOM 1302 O O . LEU A 1 165 ? 24.483 4.479 -19.319 1.00 70.00 165 LEU A O 1
ATOM 1306 N N . MET A 1 166 ? 23.251 5.485 -17.740 1.00 67.19 166 MET A N 1
ATOM 1307 C CA . MET A 1 166 ? 22.460 6.259 -18.696 1.00 67.19 166 MET A CA 1
ATOM 1308 C C . MET A 1 166 ? 23.265 7.365 -19.370 1.00 67.19 166 MET A C 1
ATOM 1310 O O . MET A 1 166 ? 23.172 7.516 -20.589 1.00 67.19 166 MET A O 1
ATOM 1314 N N . MET A 1 167 ? 24.120 8.070 -18.627 1.00 77.94 167 MET A N 1
ATOM 1315 C CA . MET A 1 167 ? 25.043 9.046 -19.211 1.00 77.94 167 MET A CA 1
ATOM 1316 C C . MET A 1 167 ? 26.007 8.383 -20.203 1.00 77.94 167 MET A C 1
ATOM 1318 O O . MET A 1 167 ? 26.211 8.904 -21.299 1.00 77.94 167 MET A O 1
ATOM 1322 N N . LEU A 1 168 ? 26.543 7.204 -19.872 1.00 75.50 168 LEU A N 1
ATOM 1323 C CA . LEU A 1 168 ? 27.391 6.427 -20.782 1.00 75.50 168 LEU A CA 1
ATOM 1324 C C . LEU A 1 168 ? 26.643 6.024 -22.061 1.00 75.50 168 LEU A C 1
ATOM 1326 O O . LEU A 1 168 ? 27.179 6.181 -23.157 1.00 75.50 168 LEU A O 1
ATOM 1330 N N . SER A 1 169 ? 25.392 5.571 -21.947 1.00 71.50 169 SER A N 1
ATOM 1331 C CA . SER A 1 169 ? 24.559 5.207 -23.103 1.00 71.50 169 SER A CA 1
ATOM 1332 C C . SER A 1 169 ? 24.310 6.395 -24.041 1.00 71.50 169 SER A C 1
ATOM 1334 O O . SER A 1 169 ? 24.479 6.279 -25.257 1.00 71.50 169 SER A O 1
ATOM 1336 N N . VAL A 1 170 ? 23.994 7.565 -23.480 1.00 75.31 170 VAL A N 1
ATOM 1337 C CA . VAL A 1 170 ? 23.825 8.829 -24.216 1.00 75.31 170 VAL A CA 1
ATOM 1338 C C . VAL A 1 170 ? 25.111 9.209 -24.956 1.00 75.31 170 VAL A C 1
ATOM 1340 O O . VAL A 1 170 ? 25.056 9.562 -26.134 1.00 75.31 170 VAL A O 1
ATOM 1343 N N . ILE A 1 171 ? 26.275 9.089 -24.309 1.00 78.25 171 ILE A N 1
ATOM 1344 C CA . ILE A 1 171 ? 27.581 9.391 -24.918 1.00 78.25 171 ILE A CA 1
ATOM 1345 C C . ILE A 1 171 ? 27.890 8.430 -26.075 1.00 78.25 171 ILE A C 1
ATOM 1347 O O . ILE A 1 171 ? 28.332 8.864 -27.142 1.00 78.25 171 ILE A O 1
ATOM 1351 N N . ILE A 1 172 ? 27.622 7.132 -25.909 1.00 72.56 172 ILE A N 1
ATOM 1352 C CA . ILE A 1 172 ? 27.835 6.131 -26.964 1.00 72.56 172 ILE A CA 1
ATOM 1353 C C . ILE A 1 172 ? 26.935 6.433 -28.170 1.00 72.56 172 ILE A C 1
ATOM 1355 O O . ILE A 1 172 ? 27.407 6.462 -29.304 1.00 72.56 172 ILE A O 1
ATOM 1359 N N . GLN A 1 173 ? 25.662 6.749 -27.945 1.00 68.94 173 GLN A N 1
ATOM 1360 C CA . GLN A 1 173 ? 24.733 7.082 -29.028 1.00 68.94 173 GLN A CA 1
ATOM 1361 C C . GLN A 1 173 ? 25.096 8.399 -29.733 1.00 68.94 173 GLN A C 1
ATOM 1363 O O . GLN A 1 173 ? 25.062 8.467 -30.962 1.00 68.94 173 GLN A O 1
ATOM 1368 N N . ALA A 1 174 ? 25.513 9.426 -28.986 1.00 73.00 174 ALA A N 1
ATOM 1369 C CA . ALA A 1 174 ? 25.965 10.696 -29.551 1.00 73.00 174 ALA A CA 1
ATOM 1370 C C . ALA A 1 174 ? 27.255 10.538 -30.372 1.00 73.00 174 ALA A C 1
ATOM 1372 O O . ALA A 1 174 ? 27.362 11.087 -31.468 1.00 73.00 174 ALA A O 1
ATOM 1373 N N . SER A 1 175 ? 28.220 9.753 -29.883 1.00 71.06 175 SER A N 1
ATOM 1374 C CA . SER A 1 175 ? 29.468 9.490 -30.613 1.00 71.06 175 SER A CA 1
ATOM 1375 C C . SER A 1 175 ? 29.226 8.714 -31.912 1.00 71.06 175 SER A C 1
ATOM 1377 O O . SER A 1 175 ? 29.796 9.070 -32.945 1.00 71.06 175 SER A O 1
ATOM 1379 N N . MET A 1 176 ? 28.313 7.736 -31.908 1.00 66.12 176 MET A N 1
ATOM 1380 C CA . MET A 1 176 ? 27.874 7.035 -33.122 1.00 66.12 176 MET A CA 1
ATOM 1381 C C . MET A 1 176 ? 27.201 7.983 -34.124 1.00 66.12 176 MET A C 1
ATOM 1383 O O . MET A 1 176 ? 27.509 7.935 -35.315 1.00 66.12 176 MET A O 1
ATOM 1387 N N . LEU A 1 177 ? 26.338 8.890 -33.652 1.00 71.12 177 LEU A N 1
ATOM 1388 C CA . LEU A 1 177 ? 25.665 9.877 -34.500 1.00 71.12 177 LEU A CA 1
ATOM 1389 C C . LEU A 1 177 ? 26.658 10.848 -35.157 1.00 71.12 177 LEU A C 1
ATOM 1391 O O . LEU A 1 177 ? 26.572 11.112 -36.358 1.00 71.12 177 LEU A O 1
ATOM 1395 N N . VAL A 1 178 ? 27.625 11.356 -34.388 1.00 73.44 178 VAL A N 1
ATOM 1396 C CA . VAL A 1 178 ? 28.669 12.258 -34.896 1.00 73.44 178 VAL A CA 1
ATOM 1397 C C . VAL A 1 178 ? 29.551 11.539 -35.916 1.00 73.44 178 VAL A C 1
ATOM 1399 O O . VAL A 1 178 ? 29.772 12.069 -37.003 1.00 73.44 178 VAL A O 1
ATOM 1402 N N . ASN A 1 179 ? 29.992 10.313 -35.621 1.00 69.81 179 ASN A N 1
ATOM 1403 C CA . ASN A 1 179 ? 30.835 9.538 -36.532 1.00 69.81 179 ASN A CA 1
ATOM 1404 C C . ASN A 1 179 ? 30.121 9.220 -37.862 1.00 69.81 179 ASN A C 1
ATOM 1406 O O . ASN A 1 179 ? 30.720 9.314 -38.935 1.00 69.81 179 ASN A O 1
ATOM 1410 N N . MET A 1 180 ? 28.818 8.916 -37.816 1.00 63.53 180 MET A N 1
ATOM 1411 C CA . MET A 1 180 ? 28.001 8.728 -39.020 1.00 63.53 180 MET A CA 1
ATOM 1412 C C . MET A 1 180 ? 27.788 10.024 -39.807 1.00 63.53 180 MET A C 1
ATOM 1414 O O . MET A 1 180 ? 27.805 9.995 -41.036 1.00 63.53 180 MET A O 1
ATOM 1418 N N . THR A 1 181 ? 27.615 11.158 -39.126 1.00 62.88 181 THR A N 1
ATOM 1419 C CA . THR A 1 181 ? 27.451 12.467 -39.780 1.00 62.88 181 THR A CA 1
ATOM 1420 C C . THR A 1 181 ? 28.739 12.892 -40.492 1.00 62.88 181 THR A C 1
ATOM 1422 O O . THR A 1 181 ? 28.686 13.375 -41.620 1.00 62.88 181 THR A O 1
ATOM 1425 N N . ILE A 1 182 ? 29.900 12.646 -39.876 1.00 68.94 182 ILE A N 1
ATOM 1426 C CA . ILE A 1 182 ? 31.217 12.908 -40.475 1.00 68.94 182 ILE A CA 1
ATOM 1427 C C . ILE A 1 182 ? 31.495 11.939 -41.638 1.00 68.94 182 ILE A C 1
ATOM 1429 O O . ILE A 1 182 ? 31.961 12.364 -42.689 1.00 68.94 182 ILE A O 1
ATOM 1433 N N . SER A 1 183 ? 31.152 10.652 -41.510 1.00 60.88 183 SER A N 1
ATOM 1434 C CA . SER A 1 183 ? 31.329 9.677 -42.604 1.00 60.88 183 SER A CA 1
ATOM 1435 C C . SER A 1 183 ? 30.388 9.920 -43.795 1.00 60.88 183 SER A C 1
ATOM 1437 O O . SER A 1 183 ? 30.714 9.566 -44.923 1.00 60.88 183 SER A O 1
ATOM 1439 N N . GLN A 1 184 ? 29.225 10.548 -43.583 1.00 55.84 184 GLN A N 1
ATOM 1440 C CA . GLN A 1 184 ? 28.318 10.930 -44.673 1.00 55.84 184 GLN A CA 1
ATOM 1441 C C . GLN A 1 184 ? 28.800 12.146 -45.471 1.00 55.84 184 GLN A C 1
ATOM 1443 O O . GLN A 1 184 ? 28.385 12.300 -46.618 1.00 55.84 184 GLN A O 1
ATOM 1448 N N . SER A 1 185 ? 29.681 12.997 -44.926 1.00 53.38 185 SER A N 1
ATOM 1449 C CA . SER A 1 185 ? 30.203 14.136 -45.694 1.00 53.38 185 SER A CA 1
ATOM 1450 C C . SER A 1 185 ? 31.155 13.720 -46.823 1.00 53.38 185 SER A C 1
ATOM 1452 O O . SER A 1 185 ? 31.468 14.551 -47.672 1.00 53.38 185 SER A O 1
ATOM 1454 N N . SER A 1 186 ? 31.604 12.457 -46.856 1.00 53.78 186 SER A N 1
ATOM 1455 C CA . SER A 1 186 ? 32.481 11.918 -47.904 1.00 53.78 186 SER A CA 1
ATOM 1456 C C . SER A 1 186 ? 31.785 11.067 -48.972 1.00 53.78 186 SER A C 1
ATOM 1458 O O . SER A 1 186 ? 32.403 10.838 -50.004 1.00 53.78 186 SER A O 1
ATOM 1460 N N . ASP A 1 187 ? 30.526 10.641 -48.792 1.00 51.19 187 ASP A N 1
ATOM 1461 C CA . ASP A 1 187 ? 29.822 9.805 -49.780 1.00 51.19 187 ASP A CA 1
ATOM 1462 C C . ASP A 1 187 ? 28.347 10.204 -49.962 1.00 51.19 187 ASP A C 1
ATOM 1464 O O . ASP A 1 187 ? 27.502 10.086 -49.071 1.00 51.19 187 ASP A O 1
ATOM 1468 N N . GLN A 1 188 ? 28.007 10.650 -51.172 1.00 49.75 188 GLN A N 1
ATOM 1469 C CA . GLN A 1 188 ? 26.657 11.056 -51.545 1.00 49.75 188 GLN A CA 1
ATOM 1470 C C . GLN A 1 188 ? 25.825 9.866 -52.053 1.00 49.75 188 GLN A C 1
ATOM 1472 O O . GLN A 1 188 ? 25.968 9.472 -53.208 1.00 49.75 188 GLN A O 1
ATOM 1477 N N . LYS A 1 189 ? 24.860 9.373 -51.252 1.00 41.78 189 LYS A N 1
ATOM 1478 C CA . LYS A 1 189 ? 23.514 8.972 -51.743 1.00 41.78 189 LYS A CA 1
ATOM 1479 C C . LYS A 1 189 ? 22.511 8.621 -50.629 1.00 41.78 189 LYS A C 1
ATOM 1481 O O . LYS A 1 189 ? 22.624 7.596 -49.973 1.00 41.78 189 LYS A O 1
ATOM 1486 N N . SER A 1 190 ? 21.461 9.442 -50.518 1.00 48.22 190 SER A N 1
ATOM 1487 C CA . SER A 1 190 ? 20.025 9.139 -50.293 1.00 48.22 190 SER A CA 1
ATOM 1488 C C . SER A 1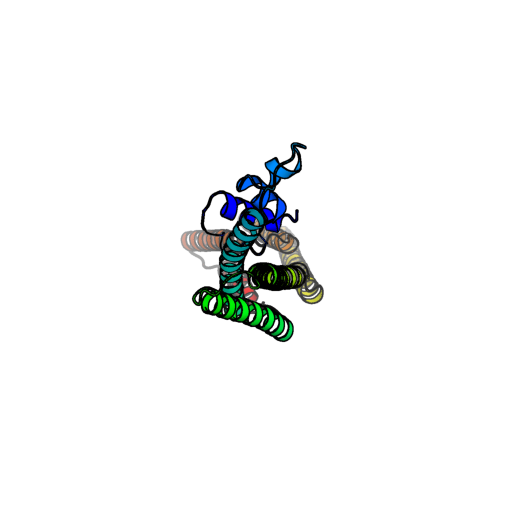 190 ? 19.523 8.151 -49.209 1.00 48.22 190 SER A C 1
ATOM 1490 O O . SER A 1 190 ? 18.320 8.157 -48.961 1.00 48.22 190 SER A O 1
ATOM 1492 N N . SER A 1 191 ? 20.333 7.322 -48.546 1.00 49.72 191 SER A N 1
ATOM 1493 C CA . SER A 1 191 ? 19.856 6.378 -47.510 1.00 49.72 191 SER A CA 1
ATOM 1494 C C . SER A 1 191 ? 20.170 6.829 -46.076 1.00 49.72 191 SER A C 1
ATOM 1496 O O . SER A 1 191 ? 19.638 6.264 -45.122 1.00 49.72 191 SER A O 1
ATOM 1498 N N . GLY A 1 192 ? 20.999 7.865 -45.920 1.00 51.44 192 GLY A N 1
ATOM 1499 C CA . GLY A 1 192 ? 21.518 8.328 -44.633 1.00 51.44 192 GLY A CA 1
ATOM 1500 C C . GLY A 1 192 ? 20.531 9.084 -43.736 1.00 51.44 192 GLY A C 1
ATOM 1501 O O . GLY A 1 192 ? 20.641 8.996 -42.514 1.00 51.44 192 GLY A O 1
ATOM 1502 N N . SER A 1 193 ? 19.534 9.783 -44.300 1.00 54.72 193 SER A N 1
ATOM 1503 C CA . SER A 1 193 ? 18.635 10.622 -43.485 1.00 54.72 193 SER A CA 1
ATOM 1504 C C . SER A 1 193 ? 17.670 9.798 -42.625 1.00 54.72 193 SER A C 1
ATOM 1506 O O . SER A 1 193 ? 17.383 10.172 -41.491 1.00 54.72 193 SER A O 1
ATOM 1508 N N . SER A 1 194 ? 17.225 8.629 -43.107 1.00 58.03 194 SER A N 1
ATOM 1509 C CA . SER A 1 194 ? 16.342 7.746 -42.330 1.00 58.03 194 SER A CA 1
ATOM 1510 C C . SER A 1 194 ? 17.048 7.173 -41.097 1.00 58.03 194 SER A C 1
ATOM 1512 O O . SER A 1 194 ? 16.426 7.042 -40.047 1.00 58.03 194 SER A O 1
ATOM 1514 N N . ILE A 1 195 ? 18.350 6.890 -41.202 1.00 60.03 195 ILE A N 1
ATOM 1515 C CA . ILE A 1 195 ? 19.171 6.359 -40.104 1.00 60.03 195 ILE A CA 1
ATOM 1516 C C . ILE A 1 195 ? 19.363 7.417 -39.010 1.00 60.03 195 ILE A C 1
ATOM 1518 O O . ILE A 1 195 ? 19.185 7.118 -37.832 1.00 60.03 195 ILE A O 1
ATOM 1522 N N . ILE A 1 196 ? 19.624 8.671 -39.392 1.00 62.84 196 ILE A N 1
ATOM 1523 C CA . ILE A 1 196 ? 19.782 9.796 -38.456 1.00 62.84 196 ILE A CA 1
ATOM 1524 C C . ILE A 1 196 ? 18.493 10.035 -37.655 1.00 62.84 196 ILE A C 1
ATOM 1526 O O . ILE A 1 196 ? 18.541 10.165 -36.432 1.00 62.84 196 ILE A O 1
ATOM 1530 N N . HIS A 1 197 ? 17.328 10.031 -38.312 1.00 61.41 197 HIS A N 1
ATOM 1531 C CA . HIS A 1 197 ? 16.044 10.185 -37.620 1.00 61.41 197 HIS A CA 1
ATOM 1532 C C . HIS A 1 197 ? 15.728 9.007 -36.683 1.00 61.41 197 HIS A C 1
ATOM 1534 O O . HIS A 1 197 ? 15.186 9.223 -35.600 1.00 61.41 197 HIS A O 1
ATOM 1540 N N . ARG A 1 198 ? 16.096 7.773 -37.057 1.00 62.16 198 ARG A N 1
ATOM 1541 C CA . ARG A 1 198 ? 15.903 6.574 -36.220 1.00 62.16 198 ARG A CA 1
ATOM 1542 C C . ARG A 1 198 ? 16.818 6.570 -34.991 1.00 62.16 198 ARG A C 1
ATOM 1544 O O . ARG A 1 198 ? 16.342 6.292 -33.896 1.00 62.16 198 ARG A O 1
ATOM 1551 N N . LEU A 1 199 ? 18.086 6.960 -35.147 1.00 64.69 199 LEU A N 1
ATOM 1552 C CA . LEU A 1 199 ? 19.030 7.127 -34.033 1.00 64.69 199 LEU A CA 1
ATOM 1553 C C . LEU A 1 199 ? 18.615 8.265 -33.094 1.00 64.69 199 LEU A C 1
ATOM 1555 O O . LEU A 1 199 ? 18.675 8.106 -31.880 1.00 64.69 199 LEU A O 1
ATOM 1559 N N . SER A 1 200 ? 18.132 9.387 -33.637 1.00 67.25 200 SER A N 1
ATOM 1560 C CA . SER A 1 200 ? 17.590 10.486 -32.830 1.00 67.25 200 SER A CA 1
ATOM 1561 C C . SER A 1 200 ? 16.370 10.051 -32.017 1.00 67.25 200 SER A C 1
ATOM 1563 O O . SER A 1 200 ? 16.238 10.454 -30.865 1.00 67.25 200 SER A O 1
ATOM 1565 N N . LEU A 1 201 ? 15.486 9.231 -32.592 1.00 65.62 201 LEU A N 1
ATOM 1566 C CA . LEU A 1 201 ? 14.313 8.705 -31.894 1.00 65.62 201 LEU A CA 1
ATOM 1567 C C . LEU A 1 201 ? 14.710 7.700 -30.800 1.00 65.62 201 LEU A C 1
ATOM 1569 O O . LEU A 1 201 ? 14.195 7.790 -29.687 1.00 65.62 201 LEU A O 1
ATOM 1573 N N . ALA A 1 202 ? 15.665 6.806 -31.075 1.00 68.00 202 ALA A N 1
ATOM 1574 C CA . ALA A 1 202 ? 16.225 5.895 -30.074 1.00 68.00 202 ALA A CA 1
ATOM 1575 C C . ALA A 1 202 ? 16.874 6.660 -28.905 1.00 68.00 202 ALA A C 1
ATOM 1577 O O . ALA A 1 202 ? 16.606 6.358 -27.742 1.00 68.00 202 ALA A O 1
ATOM 1578 N N . PHE A 1 203 ? 17.630 7.717 -29.209 1.00 68.00 203 PHE A N 1
ATOM 1579 C CA . PHE A 1 203 ? 18.225 8.610 -28.218 1.00 68.00 203 PHE A CA 1
ATOM 1580 C C . PHE A 1 203 ? 17.173 9.312 -27.359 1.00 68.00 203 PHE A C 1
ATOM 1582 O O . PHE A 1 203 ? 17.256 9.286 -26.131 1.00 68.00 203 PHE A O 1
ATOM 1589 N N . SER A 1 204 ? 16.139 9.888 -27.979 1.00 65.12 204 SER A N 1
ATOM 1590 C CA . SER A 1 204 ? 15.033 10.510 -27.248 1.00 65.12 204 SER A CA 1
ATOM 1591 C C . SER A 1 204 ? 14.318 9.516 -26.329 1.00 65.12 204 SER A C 1
ATOM 1593 O O . SER A 1 204 ? 14.014 9.870 -25.195 1.00 65.12 204 SER A O 1
ATOM 1595 N N . LEU A 1 205 ? 14.097 8.268 -26.759 1.00 68.06 205 LEU A N 1
ATOM 1596 C CA . LEU A 1 205 ? 13.477 7.233 -25.921 1.00 68.06 205 LEU A CA 1
ATOM 1597 C C . LEU A 1 205 ? 14.352 6.845 -24.722 1.00 68.06 205 LEU A C 1
ATOM 1599 O O . LEU A 1 205 ? 13.837 6.680 -23.617 1.00 68.06 205 LEU A O 1
ATOM 1603 N N . VAL A 1 206 ? 15.668 6.746 -24.914 1.00 69.06 206 VAL A N 1
ATOM 1604 C CA . VAL A 1 206 ? 16.624 6.446 -23.836 1.00 69.06 206 VAL A CA 1
ATOM 1605 C C . VAL A 1 206 ? 16.682 7.592 -22.824 1.00 69.06 206 VAL A C 1
ATOM 1607 O O . VAL A 1 206 ? 16.651 7.341 -21.621 1.00 69.06 206 VAL A O 1
ATOM 1610 N N . VAL A 1 207 ? 16.680 8.846 -23.288 1.00 67.44 207 VAL A N 1
ATOM 1611 C CA . VAL A 1 207 ? 16.638 10.037 -22.422 1.00 67.44 207 VAL A CA 1
ATOM 1612 C C . VAL A 1 207 ? 15.309 10.143 -21.669 1.00 67.44 207 VAL A C 1
ATOM 1614 O O . VAL A 1 207 ? 15.310 10.411 -20.470 1.00 67.44 207 VAL A O 1
ATOM 1617 N N . ILE A 1 208 ? 14.174 9.882 -22.327 1.00 64.88 208 ILE A N 1
ATOM 1618 C CA . ILE A 1 208 ? 12.853 9.840 -21.674 1.00 64.88 208 ILE A CA 1
ATOM 1619 C C . ILE A 1 208 ? 12.831 8.750 -20.600 1.00 64.88 208 ILE A C 1
ATOM 1621 O O . ILE A 1 208 ? 12.341 8.981 -19.494 1.00 64.88 208 ILE A O 1
ATOM 1625 N N . ARG A 1 209 ? 13.411 7.576 -20.881 1.00 66.38 209 ARG A N 1
ATOM 1626 C CA . ARG A 1 209 ? 13.527 6.503 -19.890 1.00 66.38 209 ARG A CA 1
ATOM 1627 C C . ARG A 1 209 ? 14.453 6.887 -18.735 1.00 66.38 209 ARG A C 1
ATOM 1629 O O . ARG A 1 209 ? 14.180 6.503 -17.605 1.00 66.38 209 ARG A O 1
ATOM 1636 N N . ALA A 1 210 ? 15.498 7.671 -18.994 1.00 63.72 210 ALA A N 1
ATOM 1637 C CA . ALA A 1 210 ? 16.374 8.191 -17.950 1.00 63.72 210 ALA A CA 1
ATOM 1638 C C . ALA A 1 210 ? 15.671 9.176 -17.029 1.00 63.72 210 ALA A C 1
ATOM 1640 O O . ALA A 1 210 ? 15.719 9.021 -15.813 1.00 63.72 210 ALA A O 1
ATOM 1641 N N . ALA A 1 211 ? 14.937 10.124 -17.605 1.00 59.94 211 ALA A N 1
ATOM 1642 C CA . ALA A 1 211 ? 14.119 11.060 -16.848 1.00 59.94 211 ALA A CA 1
ATOM 1643 C C . ALA A 1 211 ? 13.014 10.351 -16.036 1.00 59.94 211 ALA A C 1
ATOM 1645 O O . ALA A 1 211 ? 12.702 10.777 -14.928 1.00 59.94 211 ALA A O 1
ATOM 1646 N N . SER A 1 212 ? 12.472 9.243 -16.553 1.00 57.97 212 SER A N 1
ATOM 1647 C CA . SER A 1 212 ? 11.493 8.385 -15.869 1.00 57.97 212 SER A CA 1
ATOM 1648 C C . SER A 1 212 ? 12.045 7.759 -14.579 1.00 57.97 212 SER A C 1
ATOM 1650 O O . SER A 1 212 ? 11.327 7.698 -13.589 1.00 57.97 212 SER A O 1
ATOM 1652 N N . PHE A 1 213 ? 13.331 7.389 -14.521 1.00 56.25 213 PHE A N 1
ATOM 1653 C CA . PHE A 1 213 ? 13.940 6.871 -13.284 1.00 56.25 213 PHE A CA 1
ATOM 1654 C C . PHE A 1 213 ? 14.140 7.931 -12.188 1.00 56.25 213 PHE A C 1
ATOM 1656 O O . PHE A 1 213 ? 14.215 7.572 -11.017 1.00 56.25 213 PHE A O 1
ATOM 1663 N N . LEU A 1 214 ? 14.200 9.225 -12.534 1.00 55.22 214 LEU A N 1
ATOM 1664 C CA . LEU A 1 214 ? 14.206 10.311 -11.540 1.00 55.22 214 LEU A CA 1
ATOM 1665 C C . LEU A 1 214 ? 12.798 10.612 -10.997 1.00 55.22 214 LEU A C 1
ATOM 1667 O O . LEU A 1 214 ? 12.655 11.313 -9.995 1.00 55.22 214 LEU A O 1
ATOM 1671 N N . SER A 1 215 ? 11.752 10.121 -11.663 1.00 47.88 215 SER A N 1
ATOM 1672 C CA . SER A 1 215 ? 10.370 10.288 -11.233 1.00 47.88 215 SER A CA 1
ATOM 1673 C C . SER A 1 215 ? 10.008 9.158 -10.277 1.00 47.88 215 SER A C 1
ATOM 1675 O O . SER A 1 215 ? 9.893 8.004 -10.676 1.00 47.88 215 SER A O 1
ATOM 1677 N N . ASN A 1 216 ? 9.772 9.475 -9.003 1.00 48.12 216 ASN A N 1
ATOM 1678 C CA . ASN A 1 216 ? 9.316 8.494 -8.011 1.00 48.12 216 ASN A CA 1
ATOM 1679 C C . ASN A 1 216 ? 7.814 8.212 -8.124 1.00 48.12 216 ASN A C 1
ATOM 1681 O O . ASN A 1 216 ? 7.061 8.251 -7.150 1.00 48.12 216 ASN A O 1
ATOM 1685 N N . SER A 1 217 ? 7.361 7.992 -9.353 1.00 43.59 217 SER A N 1
ATOM 1686 C CA . SER A 1 217 ? 6.009 7.553 -9.642 1.00 43.59 217 SER A CA 1
ATOM 1687 C C . SER A 1 217 ? 6.049 6.035 -9.720 1.00 43.59 217 SER A C 1
ATOM 1689 O O . SER A 1 217 ? 6.328 5.467 -10.770 1.00 43.59 217 SER A O 1
ATOM 1691 N N . TYR A 1 218 ? 5.768 5.353 -8.608 1.00 45.03 218 TYR A N 1
ATOM 1692 C CA . TYR A 1 218 ? 5.497 3.912 -8.593 1.00 45.03 218 TYR A CA 1
ATOM 1693 C C . TYR A 1 218 ? 4.164 3.634 -9.311 1.00 45.03 218 TYR A C 1
ATOM 1695 O O . TYR A 1 218 ? 3.162 3.238 -8.720 1.00 45.03 218 TYR A O 1
ATOM 1703 N N . ILE A 1 219 ? 4.110 3.902 -10.611 1.00 45.25 219 ILE A N 1
ATOM 1704 C CA . ILE A 1 219 ? 3.043 3.437 -11.476 1.00 45.25 219 ILE A CA 1
ATOM 1705 C C . ILE A 1 219 ? 3.612 2.202 -12.153 1.00 45.25 219 ILE A C 1
ATOM 1707 O O . ILE A 1 219 ? 4.390 2.273 -13.097 1.00 45.25 219 ILE A O 1
ATOM 1711 N N . LEU A 1 220 ? 3.167 1.043 -11.667 1.00 44.53 220 LEU A N 1
ATOM 1712 C CA . LEU A 1 220 ? 3.389 -0.305 -12.206 1.00 44.53 220 LEU A CA 1
ATOM 1713 C C . LEU A 1 220 ? 3.157 -0.412 -13.739 1.00 44.53 220 LEU A C 1
ATOM 1715 O O . LEU A 1 220 ? 3.503 -1.415 -14.365 1.00 44.53 220 LEU A O 1
ATOM 1719 N N . ALA A 1 221 ? 2.560 0.614 -14.356 1.00 48.84 221 ALA A N 1
ATOM 1720 C CA . ALA A 1 221 ? 2.345 0.748 -15.790 1.00 48.84 221 ALA A CA 1
ATOM 1721 C C . ALA A 1 221 ? 3.461 1.497 -16.549 1.00 48.84 221 ALA A C 1
ATOM 1723 O O . ALA A 1 221 ? 3.559 1.316 -17.757 1.00 48.84 221 ALA A O 1
ATOM 1724 N N . GLU A 1 222 ? 4.328 2.281 -15.906 1.00 51.81 222 GLU A N 1
ATOM 1725 C CA . GLU A 1 222 ? 5.341 3.102 -16.592 1.00 51.81 222 GLU A CA 1
ATOM 1726 C C . GLU A 1 222 ? 6.415 2.236 -17.272 1.00 51.81 222 GLU A C 1
ATOM 1728 O O . GLU A 1 222 ? 6.711 2.411 -18.455 1.00 51.81 222 GLU A O 1
ATOM 1733 N N . GLY A 1 223 ? 6.891 1.191 -16.582 1.00 55.28 223 GLY A N 1
ATOM 1734 C CA . GLY A 1 223 ? 7.755 0.169 -17.186 1.00 55.28 223 GLY A CA 1
ATOM 1735 C C . GLY A 1 223 ? 7.055 -0.630 -18.294 1.00 55.28 223 GLY A C 1
ATOM 1736 O O . GLY A 1 223 ? 7.679 -0.994 -19.289 1.00 55.28 223 GLY A O 1
ATOM 1737 N N . ARG A 1 224 ? 5.735 -0.849 -18.179 1.00 58.66 224 ARG A N 1
ATOM 1738 C CA . ARG A 1 224 ? 4.946 -1.540 -19.215 1.00 58.66 224 ARG A CA 1
ATOM 1739 C C . ARG A 1 224 ? 4.774 -0.685 -20.466 1.00 58.66 224 ARG A C 1
ATOM 1741 O O . ARG A 1 224 ? 4.843 -1.226 -21.563 1.00 58.66 224 ARG A O 1
ATOM 1748 N N . VAL A 1 225 ? 4.592 0.626 -20.318 1.00 60.47 225 VAL A N 1
ATOM 1749 C CA . VAL A 1 225 ? 4.469 1.560 -21.445 1.00 60.47 225 VAL A CA 1
ATOM 1750 C C . VAL A 1 225 ? 5.803 1.701 -22.173 1.00 60.47 225 VAL A C 1
ATOM 1752 O O . VAL A 1 225 ? 5.824 1.638 -23.399 1.00 60.47 225 VAL A O 1
ATOM 1755 N N . ALA A 1 226 ? 6.920 1.802 -21.446 1.00 61.75 226 ALA A N 1
ATOM 1756 C CA . ALA A 1 226 ? 8.249 1.832 -22.057 1.00 61.75 226 ALA A CA 1
ATOM 1757 C C . ALA A 1 226 ? 8.544 0.542 -22.845 1.00 61.75 226 ALA A C 1
ATOM 1759 O O . ALA A 1 226 ? 8.942 0.605 -24.008 1.00 61.75 226 ALA A O 1
ATOM 1760 N N . ASN A 1 227 ? 8.264 -0.624 -22.253 1.00 64.12 227 ASN A N 1
ATOM 1761 C CA . ASN A 1 227 ? 8.428 -1.915 -22.926 1.00 64.12 227 ASN A CA 1
ATOM 1762 C C . ASN A 1 227 ? 7.494 -2.062 -24.133 1.00 64.12 227 ASN A C 1
ATOM 1764 O O . ASN A 1 227 ? 7.907 -2.593 -25.160 1.00 64.12 227 ASN A O 1
ATOM 1768 N N . PHE A 1 228 ? 6.258 -1.565 -24.041 1.00 68.75 228 PHE A N 1
ATOM 1769 C CA . PHE A 1 228 ? 5.308 -1.576 -25.150 1.00 68.75 228 PHE A CA 1
ATOM 1770 C C . PHE A 1 228 ? 5.782 -0.698 -26.312 1.00 68.75 228 PHE A C 1
ATOM 1772 O O . PHE A 1 228 ? 5.838 -1.173 -27.443 1.00 68.75 228 PHE A O 1
ATOM 1779 N N . LEU A 1 229 ? 6.189 0.546 -26.036 1.00 64.44 229 LEU A N 1
ATOM 1780 C CA . LEU A 1 229 ? 6.691 1.475 -27.051 1.00 64.44 229 LEU A CA 1
ATOM 1781 C C . LEU A 1 229 ? 7.950 0.928 -27.738 1.00 64.44 229 LEU A C 1
ATOM 1783 O O . LEU A 1 229 ? 8.046 0.962 -28.967 1.00 64.44 229 LEU A O 1
ATOM 1787 N N . LEU A 1 230 ? 8.874 0.344 -26.970 1.00 66.06 230 LEU A N 1
ATOM 1788 C CA . LEU A 1 230 ? 10.078 -0.296 -27.504 1.00 66.06 230 LEU A CA 1
ATOM 1789 C C . LEU A 1 230 ? 9.760 -1.544 -28.330 1.00 66.06 230 LEU A C 1
ATOM 1791 O O . LEU A 1 230 ? 10.303 -1.698 -29.423 1.00 66.06 230 LEU A O 1
ATOM 1795 N N . ALA A 1 231 ? 8.844 -2.398 -27.866 1.00 67.75 231 ALA A N 1
ATOM 1796 C CA . ALA A 1 231 ? 8.394 -3.556 -28.630 1.00 67.75 231 ALA A CA 1
ATOM 1797 C C . ALA A 1 231 ? 7.763 -3.123 -29.960 1.00 67.75 231 ALA A C 1
ATOM 1799 O O . ALA A 1 231 ? 8.112 -3.665 -31.006 1.00 67.75 231 ALA A O 1
ATOM 1800 N N . THR A 1 232 ? 6.911 -2.093 -29.959 1.00 69.38 232 THR A N 1
ATOM 1801 C CA . THR A 1 232 ? 6.333 -1.560 -31.201 1.00 69.38 232 THR A CA 1
ATOM 1802 C C . THR A 1 232 ? 7.382 -0.929 -32.120 1.00 69.38 232 THR A C 1
ATOM 1804 O O . THR A 1 232 ? 7.306 -1.101 -33.337 1.00 69.38 232 THR A O 1
ATOM 1807 N N . SER A 1 233 ? 8.406 -0.267 -31.575 1.00 65.69 233 SER A N 1
ATOM 1808 C CA . SER A 1 233 ? 9.502 0.301 -32.372 1.00 65.69 233 SER A CA 1
ATOM 1809 C C . SER A 1 233 ? 10.385 -0.786 -32.998 1.00 65.69 233 SER A C 1
ATOM 1811 O O . SER A 1 233 ? 10.760 -0.677 -34.162 1.00 65.69 233 SER A O 1
ATOM 1813 N N . CYS A 1 234 ? 10.669 -1.867 -32.267 1.00 64.44 234 CYS A N 1
ATOM 1814 C CA . CYS A 1 234 ? 11.453 -3.000 -32.763 1.00 64.44 234 CYS A CA 1
ATOM 1815 C C . CYS A 1 234 ? 10.675 -3.815 -33.809 1.00 64.44 234 CYS A C 1
ATOM 1817 O O . CYS A 1 234 ? 11.193 -4.156 -34.868 1.00 64.44 234 CYS A O 1
ATOM 1819 N N . ILE A 1 235 ? 9.381 -4.062 -33.579 1.00 72.19 235 ILE A N 1
ATOM 1820 C CA . ILE A 1 235 ? 8.527 -4.752 -34.556 1.00 72.19 235 ILE A CA 1
ATOM 1821 C C . ILE A 1 235 ? 8.434 -3.945 -35.854 1.00 72.19 235 ILE A C 1
ATOM 1823 O O . ILE A 1 235 ? 8.535 -4.511 -36.940 1.00 72.19 235 ILE A O 1
ATOM 1827 N N . THR A 1 236 ? 8.282 -2.622 -35.767 1.00 67.94 236 THR A N 1
ATOM 1828 C CA . THR A 1 236 ? 8.222 -1.765 -36.960 1.00 67.94 236 THR A CA 1
ATOM 1829 C C . THR A 1 236 ? 9.569 -1.668 -37.680 1.00 67.94 236 THR A C 1
ATOM 1831 O O . THR A 1 236 ? 9.583 -1.631 -38.914 1.00 67.94 236 THR A O 1
ATOM 1834 N N . SER A 1 237 ? 10.701 -1.694 -36.964 1.00 64.06 237 SER A N 1
ATOM 1835 C CA . SER A 1 237 ? 12.032 -1.717 -37.584 1.00 64.06 237 SER A CA 1
ATOM 1836 C C . SER A 1 237 ? 12.326 -3.052 -38.275 1.00 64.06 237 SER A C 1
ATOM 1838 O O . SER A 1 237 ? 12.745 -3.046 -39.434 1.00 64.06 237 SER A O 1
ATOM 1840 N N . VAL A 1 238 ? 11.999 -4.184 -37.641 1.00 64.25 238 VAL A N 1
ATOM 1841 C CA . VAL A 1 238 ? 12.098 -5.528 -38.235 1.00 64.25 238 VAL A CA 1
ATOM 1842 C C . VAL A 1 238 ? 11.191 -5.655 -39.457 1.00 64.25 238 VAL A C 1
ATOM 1844 O O . VAL A 1 238 ? 11.651 -6.074 -40.518 1.00 64.25 238 VAL A O 1
ATOM 1847 N N . TRP A 1 239 ? 9.927 -5.236 -39.353 1.00 71.00 239 TRP A N 1
ATOM 1848 C CA . TRP A 1 239 ? 8.965 -5.289 -40.459 1.00 71.00 239 TRP A CA 1
ATOM 1849 C C . TRP A 1 239 ? 9.442 -4.484 -41.672 1.00 71.00 239 TRP A C 1
ATOM 1851 O O . TRP A 1 239 ? 9.399 -4.955 -42.810 1.00 71.00 239 TRP A O 1
ATOM 1861 N N . HIS A 1 240 ? 9.966 -3.281 -41.428 1.00 61.16 240 HIS A N 1
ATOM 1862 C CA . HIS A 1 240 ? 10.517 -2.428 -42.473 1.00 61.16 240 HIS A CA 1
ATOM 1863 C C . HIS A 1 240 ? 11.788 -3.022 -43.113 1.00 61.16 240 HIS A C 1
ATOM 1865 O O . HIS A 1 240 ? 11.980 -2.892 -44.322 1.00 61.16 240 HIS A O 1
ATOM 1871 N N . SER A 1 241 ? 12.649 -3.691 -42.339 1.00 59.69 241 SER A N 1
ATOM 1872 C CA . SER A 1 241 ? 13.853 -4.365 -42.854 1.00 59.69 241 SER A CA 1
ATOM 1873 C C . SER A 1 241 ? 13.528 -5.616 -43.676 1.00 59.69 241 SER A C 1
ATOM 1875 O O . SER A 1 241 ? 14.143 -5.837 -44.719 1.00 59.69 241 SER A O 1
ATOM 1877 N N . VAL A 1 242 ? 12.509 -6.387 -43.279 1.00 65.44 242 VAL A N 1
ATOM 1878 C CA . VAL A 1 242 ? 12.015 -7.550 -44.040 1.00 65.44 242 VAL A CA 1
ATOM 1879 C C . VAL A 1 242 ? 11.440 -7.122 -45.393 1.00 65.44 242 VAL A C 1
ATOM 1881 O O . VAL A 1 242 ? 11.775 -7.719 -46.413 1.00 65.44 242 VAL A O 1
ATOM 1884 N N . LEU A 1 243 ? 10.658 -6.037 -45.435 1.00 66.69 243 LEU A N 1
ATOM 1885 C CA . LEU A 1 243 ? 10.125 -5.464 -46.682 1.00 66.69 243 LEU A CA 1
ATOM 1886 C C . LEU A 1 243 ? 11.216 -4.986 -47.653 1.00 66.69 243 LEU A C 1
ATOM 1888 O O . LEU A 1 243 ? 10.999 -4.976 -48.862 1.00 66.69 243 LEU A O 1
ATOM 1892 N N . LYS A 1 244 ? 12.385 -4.590 -47.136 1.00 65.12 244 LYS A N 1
ATOM 1893 C CA . LYS A 1 244 ? 13.513 -4.089 -47.936 1.00 65.12 244 LYS A CA 1
ATOM 1894 C C . LYS A 1 244 ? 14.503 -5.191 -48.349 1.00 65.12 244 LYS A C 1
ATOM 1896 O O . LYS A 1 244 ? 15.413 -4.914 -49.126 1.00 65.12 244 LYS A O 1
ATOM 1901 N N . GLY A 1 245 ? 14.321 -6.424 -47.866 1.00 54.34 245 GLY A N 1
ATOM 1902 C CA . GLY A 1 245 ? 15.037 -7.620 -48.324 1.00 54.34 245 GLY A CA 1
ATOM 1903 C C . GLY A 1 245 ? 16.497 -7.753 -47.876 1.00 54.34 245 GLY A C 1
ATOM 1904 O O . GLY A 1 245 ? 17.194 -8.626 -48.385 1.00 54.34 245 GLY A O 1
ATOM 1905 N N . ASN A 1 246 ? 16.978 -6.925 -46.943 1.00 59.28 246 ASN A N 1
ATOM 1906 C CA . ASN A 1 246 ? 18.341 -7.023 -46.418 1.00 59.28 246 ASN A CA 1
ATOM 1907 C C . ASN A 1 246 ? 18.323 -6.909 -44.888 1.00 59.28 246 ASN A C 1
ATOM 1909 O O . ASN A 1 246 ? 17.834 -5.919 -44.342 1.00 59.28 246 ASN A O 1
ATOM 1913 N N . ILE A 1 247 ? 18.827 -7.931 -44.194 1.00 55.91 247 ILE A N 1
ATOM 1914 C CA . ILE A 1 247 ? 18.911 -7.938 -42.730 1.00 55.91 247 ILE A CA 1
ATOM 1915 C C . ILE A 1 247 ? 20.192 -7.194 -42.350 1.00 55.91 247 ILE A C 1
ATOM 1917 O O . ILE A 1 247 ? 21.272 -7.773 -42.268 1.00 55.91 247 ILE A O 1
ATOM 1921 N N . SER A 1 248 ? 20.075 -5.880 -42.175 1.00 56.47 248 SER A N 1
ATOM 1922 C CA . SER A 1 248 ? 21.170 -5.038 -41.694 1.00 56.47 248 SER A CA 1
ATOM 1923 C C . SER A 1 248 ? 21.552 -5.393 -40.248 1.00 56.47 248 SER A C 1
ATOM 1925 O O . SER A 1 248 ? 20.688 -5.735 -39.438 1.00 56.47 248 SER A O 1
ATOM 1927 N N . ILE A 1 249 ? 22.830 -5.186 -39.892 1.00 55.16 249 ILE A N 1
ATOM 1928 C CA . ILE A 1 249 ? 23.376 -5.169 -38.508 1.00 55.16 249 ILE A CA 1
ATOM 1929 C C . ILE A 1 249 ? 22.503 -4.347 -37.531 1.00 55.16 249 ILE A C 1
ATOM 1931 O O . ILE A 1 249 ? 22.488 -4.593 -36.328 1.00 55.16 249 ILE A O 1
ATOM 1935 N N . GLU A 1 250 ? 21.724 -3.409 -38.063 1.00 50.81 250 GLU A N 1
ATOM 1936 C CA . GLU A 1 250 ? 20.736 -2.567 -37.385 1.00 50.81 250 GLU A CA 1
ATOM 1937 C C . GLU A 1 250 ? 19.658 -3.360 -36.621 1.00 50.81 250 GLU A C 1
ATOM 1939 O O . GLU A 1 250 ? 19.308 -2.977 -35.508 1.00 50.81 250 GLU A O 1
ATOM 1944 N N . VAL A 1 251 ? 19.190 -4.502 -37.143 1.00 56.72 251 VAL A N 1
ATOM 1945 C CA . VAL A 1 251 ? 18.234 -5.375 -36.426 1.00 56.72 251 VAL A CA 1
ATOM 1946 C C . VAL A 1 251 ? 18.883 -5.978 -35.177 1.00 56.72 251 VAL A C 1
ATOM 1948 O O . VAL A 1 251 ? 18.235 -6.155 -34.149 1.00 56.72 251 VAL A O 1
ATOM 1951 N N . PHE A 1 252 ? 20.186 -6.248 -35.242 1.00 55.62 252 PHE A N 1
ATOM 1952 C CA . PHE A 1 252 ? 20.950 -6.805 -34.131 1.00 55.62 252 PHE A CA 1
ATOM 1953 C C . PHE A 1 252 ? 21.170 -5.774 -33.013 1.00 55.62 252 PHE A C 1
ATOM 1955 O O . PHE A 1 252 ? 21.180 -6.142 -31.843 1.00 55.62 252 PHE A O 1
ATOM 1962 N N . LEU A 1 253 ? 21.291 -4.483 -33.351 1.00 56.12 253 LEU A N 1
ATOM 1963 C CA . LEU A 1 253 ? 21.392 -3.382 -32.384 1.00 56.12 253 LEU A CA 1
ATOM 1964 C C . LEU A 1 253 ? 20.062 -3.101 -31.675 1.00 56.12 253 LEU A C 1
ATOM 1966 O O . LEU A 1 253 ? 20.061 -2.943 -30.455 1.00 56.12 253 LEU A O 1
ATOM 1970 N N . ASP A 1 254 ? 18.941 -3.109 -32.403 1.00 56.94 254 ASP A N 1
ATOM 1971 C CA . ASP A 1 254 ? 17.604 -2.979 -31.806 1.00 56.94 254 ASP A CA 1
ATOM 1972 C C . ASP A 1 254 ? 17.296 -4.163 -30.873 1.00 56.94 254 ASP A C 1
ATOM 1974 O O . ASP A 1 254 ? 16.818 -3.964 -29.756 1.00 56.94 254 ASP A O 1
ATOM 1978 N N . ILE A 1 255 ? 17.645 -5.391 -31.279 1.00 58.09 255 ILE A N 1
ATOM 1979 C CA . ILE A 1 255 ? 17.518 -6.595 -30.442 1.00 58.09 255 ILE A CA 1
ATOM 1980 C C . ILE A 1 255 ? 18.463 -6.542 -29.234 1.00 58.09 255 ILE A C 1
ATOM 1982 O O . ILE A 1 255 ? 18.056 -6.927 -28.142 1.00 58.09 255 ILE A O 1
ATOM 1986 N N . ASN A 1 256 ? 19.695 -6.046 -29.384 1.00 56.16 256 ASN A N 1
ATOM 1987 C CA . ASN A 1 256 ? 20.644 -5.915 -28.275 1.00 56.16 256 ASN A CA 1
ATOM 1988 C C . ASN A 1 256 ? 20.203 -4.849 -27.257 1.00 56.16 256 ASN A C 1
ATOM 1990 O O . ASN A 1 256 ? 20.292 -5.088 -26.056 1.00 56.16 256 ASN A O 1
ATOM 1994 N N . SER A 1 257 ? 19.651 -3.717 -27.709 1.00 55.78 257 SER A N 1
ATOM 1995 C CA . SER A 1 257 ? 18.988 -2.741 -26.828 1.00 55.78 257 SER A CA 1
ATOM 1996 C C . SER A 1 257 ? 17.814 -3.373 -26.081 1.00 55.78 257 SER A C 1
ATOM 1998 O O . SER A 1 257 ? 17.659 -3.169 -24.878 1.00 55.78 257 SER A O 1
ATOM 2000 N N . LEU A 1 258 ? 17.013 -4.191 -26.770 1.00 56.78 258 LEU A N 1
ATOM 2001 C CA . LEU A 1 258 ? 15.885 -4.909 -26.177 1.00 56.78 258 LEU A CA 1
ATOM 2002 C C . LEU A 1 258 ? 16.359 -5.961 -25.154 1.00 56.78 258 LEU A C 1
ATOM 2004 O O . LEU A 1 258 ? 15.769 -6.074 -24.084 1.00 56.78 258 LEU A O 1
ATOM 2008 N N . PHE A 1 259 ? 17.462 -6.664 -25.430 1.00 55.22 259 PHE A N 1
ATOM 2009 C CA . PHE A 1 259 ? 18.077 -7.669 -24.557 1.00 55.22 259 PHE A CA 1
ATOM 2010 C C . PHE A 1 259 ? 18.735 -7.056 -23.310 1.00 55.22 259 PHE A C 1
ATOM 2012 O O . PHE A 1 259 ? 18.504 -7.539 -22.202 1.00 55.22 259 PHE A O 1
ATOM 2019 N N . GLN A 1 260 ? 19.498 -5.965 -23.456 1.00 54.53 260 GLN A N 1
ATOM 2020 C CA . GLN A 1 260 ? 20.129 -5.265 -22.328 1.00 54.53 260 GLN A CA 1
ATOM 2021 C C . GLN A 1 260 ? 19.098 -4.640 -21.378 1.00 54.53 260 GLN A C 1
ATOM 2023 O O . GLN A 1 260 ? 19.312 -4.634 -20.168 1.00 54.53 260 GLN A O 1
ATOM 2028 N N . LEU A 1 261 ? 17.953 -4.180 -21.891 1.00 53.06 261 LEU A N 1
ATOM 2029 C CA . LEU A 1 261 ? 16.855 -3.667 -21.065 1.00 53.06 261 LEU A CA 1
ATOM 2030 C C . LEU A 1 261 ? 16.028 -4.780 -20.401 1.00 53.06 261 LEU A C 1
ATOM 2032 O O . LEU A 1 261 ? 15.594 -4.599 -19.266 1.00 53.06 261 LEU A O 1
ATOM 2036 N N . PHE A 1 262 ? 15.843 -5.935 -21.055 1.00 47.88 262 PHE A N 1
ATOM 2037 C CA . PHE A 1 262 ? 15.137 -7.077 -20.455 1.00 47.88 262 PHE A CA 1
ATOM 2038 C C . PHE A 1 262 ? 15.944 -7.738 -19.330 1.00 47.88 262 PHE A C 1
ATOM 2040 O O . PHE A 1 262 ? 15.381 -8.082 -18.296 1.00 47.88 262 PHE A O 1
ATOM 2047 N N . PHE A 1 263 ? 17.262 -7.893 -19.503 1.00 43.53 263 PHE A N 1
ATOM 2048 C CA . PHE A 1 263 ? 18.134 -8.477 -18.477 1.00 43.53 263 PHE A CA 1
ATOM 2049 C C . PHE A 1 263 ? 18.584 -7.470 -17.414 1.00 43.53 263 PHE A C 1
ATOM 2051 O O . PHE A 1 263 ? 18.726 -7.850 -16.254 1.00 43.53 263 PHE A O 1
ATOM 2058 N N . GLY A 1 264 ? 18.718 -6.184 -17.754 1.00 42.53 264 GLY A N 1
ATOM 2059 C CA . GLY A 1 264 ? 18.895 -5.118 -16.761 1.00 42.53 264 GLY A CA 1
ATOM 2060 C C . GLY A 1 264 ? 17.700 -4.972 -15.810 1.00 42.53 264 GLY A C 1
ATOM 2061 O O . GLY A 1 264 ? 17.863 -4.464 -14.710 1.00 42.53 264 GLY A O 1
ATOM 2062 N N . ALA A 1 265 ? 16.519 -5.468 -16.199 1.00 40.59 265 ALA A N 1
ATOM 2063 C CA . ALA A 1 265 ? 15.330 -5.553 -15.351 1.00 40.59 265 ALA A CA 1
ATOM 2064 C C . ALA A 1 265 ? 15.250 -6.835 -14.491 1.00 40.59 265 ALA A C 1
ATOM 2066 O O . ALA A 1 265 ? 14.351 -6.940 -13.665 1.00 40.59 265 ALA A O 1
ATOM 2067 N N . ILE A 1 266 ? 16.143 -7.817 -14.690 1.00 32.47 266 ILE A N 1
ATOM 2068 C CA . ILE A 1 266 ? 16.228 -9.050 -13.875 1.00 32.47 266 ILE A CA 1
ATOM 2069 C C . ILE A 1 266 ? 17.287 -8.913 -12.764 1.00 32.47 266 ILE A C 1
ATOM 2071 O O . ILE A 1 266 ? 17.244 -9.642 -11.778 1.00 32.47 266 ILE A O 1
ATOM 2075 N N . ILE A 1 267 ? 18.219 -7.965 -12.899 1.00 29.84 267 ILE A N 1
ATOM 2076 C CA . ILE A 1 267 ? 19.245 -7.649 -11.896 1.00 29.84 267 ILE A CA 1
ATOM 2077 C C . ILE A 1 267 ? 18.924 -6.292 -11.255 1.00 29.84 267 ILE A C 1
ATOM 2079 O O . ILE A 1 267 ? 19.772 -5.417 -11.284 1.00 29.84 267 ILE A O 1
ATOM 2083 N N . PHE A 1 268 ? 17.706 -6.077 -10.752 1.00 37.75 268 PHE A N 1
ATOM 2084 C CA . PHE A 1 268 ? 17.371 -5.019 -9.783 1.00 37.75 268 PHE A CA 1
ATOM 2085 C C . PHE A 1 268 ? 16.055 -5.357 -9.079 1.00 37.75 268 PHE A C 1
ATOM 2087 O O . PHE A 1 268 ? 15.087 -5.728 -9.783 1.00 37.75 268 PHE A O 1
#

Secondary structure (DSSP, 8-state):
--TTHHHHHHHHHHTPPPPTT------HHHHHHHTTGGGGGSS-------HHHHHHHHHHHHHHHHHHHHHHHHHHHHHHHH-SS---HHHHHHHHHHHHHHHHHHHHHHHHTTS---SSHHHHHHHHHHHHHHHHHHHHHHHHHHHHHHHH---HHHHHHHHHHHHHHHHHHHHHHHHHHHHHTT---SSHHHHHHHHHHHHHHHHHHHHHHHS----TTHHHHHHHHHHHHHHHHHHHHHHHT---HHHHHHHHHHHHHHHHTT--

Organism: Zea mays (NCBI:txid4577)

Sequence (268 aa):
MQQLDFAVTISALLGIPFPFGSIGRVNPELYALSIGTWVNQRRGTNACTSQDDLEAWMGRYAEVLCVNCWQVKRYIDQYSATSVIGFPSEDLQHIMDLYSRAQENWSASLITSSSETCSQEKVEKGSVLLQQIDAYNDFLKSFAKLARSAWTEFDLWSMGIGLLLMMLSVIIQASMLVNMTISQSSDQKSSGSSIIHRLSLAFSLVVIRAASFLSNSYILAEGRVANFLLATSCITSVWHSVLKGNISIEVFLDINSLFQLFFGAIIF

Foldseek 3Di:
DDPLQVQLQVCLLVVHARDLPRLHHHDLVSLCVSVVNVVVVPDPDDDPPDLPVVLVSLVSRLVSLLSSLVSNVVSLVVCQVPPPQHFDPVLVVVLVVLSVVLVVLVVVLVVVVVDDDDDPCSVVSSVSSVVSSVSSVCSSVSVVVRCCVVLVDDPVVVLVVLLVVLVVVLVVLVVVLVVLVVVPVVDDDDPSPVVNVLSVVVSVLSVVVNVVSVDSPPPVCPVVVSLVVLVVSLVVVVVVCVVVPDDDCVNVVSVVVNVCVVVVVVVD

Radius of gyration: 29.92 Å; chains: 1; bounding box: 61×37×90 Å

pLDDT: mean 71.32, std 17.02, range [29.84, 95.62]